Protein AF-A0A1G7ZR95-F1 (afdb_monomer_lite)

Structure (mmCIF, N/CA/C/O backbone):
data_AF-A0A1G7ZR95-F1
#
_entry.id   AF-A0A1G7ZR95-F1
#
loop_
_atom_site.group_PDB
_atom_site.id
_atom_site.type_symbol
_atom_site.label_atom_id
_atom_site.label_alt_id
_atom_site.label_comp_id
_atom_site.label_asym_id
_atom_site.label_entity_id
_atom_site.label_seq_id
_atom_site.pdbx_PDB_ins_code
_atom_site.Cartn_x
_atom_site.Cartn_y
_atom_site.Cartn_z
_atom_site.occupancy
_atom_site.B_iso_or_equiv
_atom_site.auth_seq_id
_atom_site.auth_comp_id
_atom_site.auth_asym_id
_atom_site.auth_atom_id
_atom_site.pdbx_PDB_model_num
ATOM 1 N N . MET A 1 1 ? -30.158 -0.760 18.973 1.00 38.53 1 MET A N 1
ATOM 2 C CA . MET A 1 1 ? -29.764 -0.610 20.387 1.00 38.53 1 MET A CA 1
ATOM 3 C C . MET A 1 1 ? -28.291 -0.267 20.372 1.00 38.53 1 MET A C 1
ATOM 5 O O . MET A 1 1 ? -27.538 -1.053 19.812 1.00 38.53 1 MET A O 1
ATOM 9 N N . SER A 1 2 ? -27.909 0.923 20.841 1.00 52.34 2 SER A N 1
ATOM 10 C CA . SER A 1 2 ? -26.492 1.258 21.024 1.00 52.34 2 SER A CA 1
ATOM 11 C C . SER A 1 2 ? -25.937 0.239 22.014 1.00 52.34 2 SER A C 1
ATOM 13 O O . SER A 1 2 ? -26.482 0.116 23.107 1.00 52.34 2 SER A O 1
ATOM 15 N N . GLN A 1 3 ? -24.974 -0.586 21.601 1.00 62.06 3 GLN A N 1
ATOM 16 C CA . GLN A 1 3 ? -24.187 -1.308 22.593 1.00 62.06 3 GLN A CA 1
ATOM 17 C C . GLN A 1 3 ? -23.331 -0.257 23.276 1.00 62.06 3 GLN A C 1
ATOM 19 O O . GLN A 1 3 ? -22.507 0.381 22.623 1.00 62.06 3 GLN A O 1
ATOM 24 N N . ASP A 1 4 ? -23.574 -0.052 24.562 1.00 81.56 4 ASP A N 1
ATOM 25 C CA . ASP A 1 4 ? -22.719 0.796 25.370 1.00 81.56 4 ASP A CA 1
ATOM 26 C C . ASP A 1 4 ? -21.416 0.022 25.592 1.00 81.56 4 ASP A C 1
ATOM 28 O O . ASP A 1 4 ? -21.403 -1.073 26.156 1.00 81.56 4 ASP A O 1
ATOM 32 N N . PHE A 1 5 ? -20.334 0.545 25.020 1.00 89.81 5 PHE A N 1
ATOM 33 C CA . PHE A 1 5 ? -18.985 0.038 25.240 1.00 89.81 5 PHE A CA 1
ATOM 34 C C . PHE A 1 5 ? -18.382 0.782 26.423 1.00 89.81 5 PHE A C 1
ATOM 36 O O . PHE A 1 5 ? -18.590 1.986 26.569 1.00 89.81 5 PHE A O 1
ATOM 43 N N . GLU A 1 6 ? -17.608 0.074 27.237 1.00 90.94 6 GLU A N 1
ATOM 44 C CA . GLU A 1 6 ? -16.943 0.673 28.389 1.00 90.94 6 GLU A CA 1
ATOM 45 C C . GLU A 1 6 ? -15.609 1.324 27.986 1.00 90.94 6 GLU A C 1
ATOM 47 O O . GLU A 1 6 ? -14.897 0.797 27.120 1.00 90.94 6 GLU A O 1
ATOM 52 N N . PRO A 1 7 ? -15.237 2.460 28.604 1.00 91.56 7 PRO A N 1
ATOM 53 C CA . PRO A 1 7 ? -13.895 3.012 28.484 1.00 91.56 7 PRO A CA 1
ATOM 54 C C . PRO A 1 7 ? -12.844 2.013 28.965 1.00 91.56 7 PRO A C 1
ATOM 56 O O . PRO A 1 7 ? -13.061 1.247 29.906 1.00 91.56 7 PRO A O 1
ATOM 59 N N . THR A 1 8 ? -11.663 2.058 28.358 1.00 94.19 8 THR A N 1
ATOM 60 C CA . THR A 1 8 ? -10.525 1.226 28.768 1.00 94.19 8 THR A CA 1
ATOM 61 C C . THR A 1 8 ? -9.379 2.089 29.285 1.00 94.19 8 THR A C 1
ATOM 63 O O . THR A 1 8 ? -9.299 3.273 28.954 1.00 94.19 8 THR A O 1
ATOM 66 N N . PRO A 1 9 ? -8.458 1.540 30.100 1.00 95.69 9 PRO A N 1
ATOM 67 C CA . PRO A 1 9 ? -7.268 2.275 30.503 1.00 95.69 9 PRO A CA 1
ATOM 68 C C . PRO A 1 9 ? -6.474 2.770 29.291 1.00 95.69 9 PRO A C 1
ATOM 70 O O . PRO A 1 9 ? -6.300 2.044 28.312 1.00 95.69 9 PRO A O 1
ATOM 73 N N . ARG A 1 10 ? -5.940 3.992 29.393 1.00 96.62 10 ARG A N 1
ATOM 74 C CA . ARG A 1 10 ? -5.083 4.584 28.362 1.00 96.62 10 ARG A CA 1
ATOM 75 C C . ARG A 1 10 ? -3.931 3.630 27.999 1.00 96.62 10 ARG A C 1
ATOM 77 O O . ARG A 1 10 ? -3.153 3.280 28.893 1.00 96.62 10 ARG A O 1
ATOM 84 N N . PRO A 1 11 ? -3.742 3.286 26.712 1.00 95.94 11 PRO A N 1
ATOM 85 C CA . PRO A 1 11 ? -2.605 2.488 26.281 1.00 95.94 11 PRO A CA 1
ATOM 86 C C . PRO A 1 11 ? -1.277 3.192 26.575 1.00 95.94 11 PRO A C 1
ATOM 88 O O . PRO A 1 11 ? -1.110 4.384 26.306 1.00 95.94 11 PRO A O 1
ATOM 91 N N . THR A 1 12 ? -0.320 2.441 27.119 1.00 96.12 12 THR A N 1
ATOM 92 C CA . THR A 1 12 ? 1.052 2.915 27.386 1.00 96.12 12 THR A CA 1
ATOM 93 C C . THR A 1 12 ? 2.077 2.321 26.424 1.00 96.12 12 THR A C 1
ATOM 95 O O . THR A 1 12 ? 3.151 2.889 26.234 1.00 96.12 12 THR A O 1
ATOM 98 N N . HIS A 1 13 ? 1.731 1.207 25.779 1.00 94.75 13 HIS A N 1
ATOM 99 C CA . HIS A 1 13 ? 2.547 0.503 24.798 1.00 94.75 13 HIS A CA 1
ATOM 100 C C . HIS A 1 13 ? 1.688 0.131 23.593 1.00 94.75 13 HIS A C 1
ATOM 102 O O . HIS A 1 13 ? 0.478 -0.048 23.721 1.00 94.75 13 HIS A O 1
ATOM 108 N N . SER A 1 14 ? 2.335 0.015 22.441 1.00 96.06 14 SER A N 1
ATOM 109 C CA . SER A 1 14 ? 1.752 -0.391 21.165 1.00 96.06 14 SER A CA 1
ATOM 110 C C . SER A 1 14 ? 2.745 -1.289 20.412 1.00 96.06 14 SER A C 1
ATOM 112 O O . SER A 1 14 ? 3.914 -1.357 20.812 1.00 96.06 14 SER A O 1
ATOM 114 N N . PRO A 1 15 ? 2.340 -1.937 19.307 1.00 95.62 15 PRO A N 1
ATOM 115 C CA . PRO A 1 15 ? 3.260 -2.675 18.438 1.00 95.62 15 PRO A CA 1
ATOM 116 C C . PRO A 1 15 ? 4.420 -1.822 17.902 1.00 95.62 15 PRO A 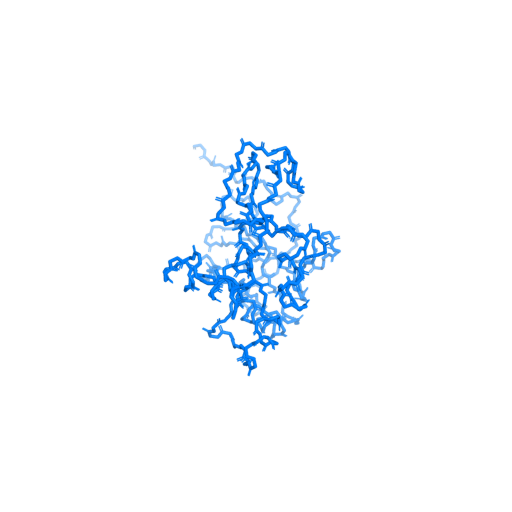C 1
ATOM 118 O O . PRO A 1 15 ? 5.493 -2.351 17.625 1.00 95.62 15 PRO A O 1
ATOM 121 N N . TRP A 1 16 ? 4.234 -0.500 17.820 1.00 95.88 16 TRP A N 1
ATOM 122 C CA . TRP A 1 16 ? 5.239 0.458 17.343 1.00 95.88 16 TRP A CA 1
ATOM 123 C C . TRP A 1 16 ? 6.079 1.077 18.473 1.00 95.88 16 TRP A C 1
ATOM 125 O O . TRP A 1 16 ? 6.834 2.024 18.256 1.00 95.88 16 TRP A O 1
ATOM 135 N N . GLY A 1 17 ? 5.967 0.543 19.693 1.00 94.94 17 GLY A N 1
ATOM 136 C CA . GLY A 1 17 ? 6.733 0.969 20.860 1.00 94.94 17 GLY A CA 1
ATOM 137 C C . GLY A 1 17 ? 5.920 1.769 21.879 1.00 94.94 17 GLY A C 1
ATOM 138 O O . GLY A 1 17 ? 4.690 1.671 21.959 1.00 94.94 17 GLY A O 1
ATOM 139 N N . GLY A 1 18 ? 6.633 2.525 22.717 1.00 96.62 18 GLY A N 1
ATOM 140 C CA . GLY A 1 18 ? 6.045 3.317 23.797 1.00 96.62 18 GLY A CA 1
ATOM 141 C C . GLY A 1 18 ? 5.146 4.436 23.271 1.00 96.62 18 GLY A C 1
ATOM 142 O O . GLY A 1 18 ? 5.541 5.210 22.397 1.00 96.62 18 GLY A O 1
ATOM 143 N N . VAL A 1 19 ? 3.941 4.536 23.828 1.00 96.94 19 VAL A N 1
ATOM 144 C CA . VAL A 1 19 ? 2.942 5.527 23.416 1.00 96.94 19 VAL A CA 1
ATOM 145 C C . VAL A 1 19 ? 3.343 6.915 23.921 1.00 96.94 19 VAL A C 1
ATOM 147 O O . VAL A 1 19 ? 3.427 7.141 25.128 1.00 96.94 19 VAL A O 1
ATOM 150 N N . GLN A 1 20 ? 3.545 7.867 23.008 1.00 96.38 20 GLN A N 1
ATOM 151 C CA . GLN A 1 20 ? 3.834 9.265 23.354 1.00 96.38 20 GLN A CA 1
ATOM 152 C C . GLN A 1 20 ? 2.551 10.040 23.645 1.00 96.38 20 GLN A C 1
ATOM 154 O O . GLN A 1 20 ? 2.456 10.774 24.632 1.00 96.38 20 GLN A O 1
ATOM 159 N N . SER A 1 21 ? 1.533 9.850 22.808 1.00 96.06 21 SER A N 1
ATOM 160 C CA . SER A 1 21 ? 0.217 10.442 23.015 1.00 96.06 21 SER A CA 1
ATOM 161 C C . SER A 1 21 ? -0.883 9.439 22.699 1.00 96.06 21 SER A C 1
ATOM 163 O O . SER A 1 21 ? -0.730 8.575 21.840 1.00 96.06 21 SER A O 1
ATOM 165 N N . ALA A 1 22 ? -1.978 9.531 23.449 1.00 96.88 22 ALA A N 1
ATOM 166 C CA . ALA A 1 22 ? -3.174 8.748 23.207 1.00 96.88 22 ALA A CA 1
ATOM 167 C C . ALA A 1 22 ? -4.403 9.592 23.529 1.00 96.88 22 ALA A C 1
ATOM 169 O O . ALA A 1 22 ? -4.445 10.262 24.567 1.00 96.88 22 ALA A O 1
ATOM 170 N N . LYS A 1 23 ? -5.389 9.542 22.640 1.00 95.81 23 LYS A N 1
ATOM 171 C CA . LYS A 1 23 ? -6.683 10.200 22.780 1.00 95.81 23 LYS A CA 1
ATOM 172 C C . LYS A 1 23 ? -7.774 9.147 22.663 1.00 95.81 23 LYS A C 1
ATOM 174 O O . LYS A 1 23 ? -7.842 8.446 21.654 1.00 95.81 23 LYS A O 1
ATOM 179 N N . GLU A 1 24 ? -8.637 9.069 23.668 1.00 94.19 24 GLU A N 1
ATOM 180 C CA . GLU A 1 24 ? -9.846 8.259 23.568 1.00 94.19 24 GLU A CA 1
ATOM 181 C C . GLU A 1 24 ? -10.801 8.954 22.592 1.00 94.19 24 GLU A C 1
ATOM 183 O O . GLU A 1 24 ? -11.201 10.102 22.797 1.00 94.19 24 GLU A O 1
ATOM 188 N N . TYR A 1 25 ? -11.078 8.291 21.472 1.00 90.00 25 TYR A N 1
ATOM 189 C CA . TYR A 1 25 ? -11.994 8.779 20.440 1.00 90.00 25 TYR A CA 1
ATOM 190 C C . TYR A 1 25 ? -13.445 8.481 20.819 1.00 90.00 25 TYR A C 1
ATOM 192 O O . TYR A 1 25 ? -14.324 9.317 20.627 1.00 90.00 25 TYR A O 1
ATOM 200 N N . ALA A 1 26 ? -13.669 7.293 21.377 1.00 94.06 26 ALA A N 1
ATOM 201 C CA . ALA A 1 26 ? -14.924 6.811 21.933 1.00 94.06 26 ALA A CA 1
ATOM 202 C C . ALA A 1 26 ? -14.600 5.735 22.985 1.00 94.06 26 ALA A C 1
ATOM 204 O O . ALA A 1 26 ? -13.496 5.190 22.940 1.00 94.06 26 ALA A O 1
ATOM 205 N N . PRO A 1 27 ? -15.533 5.373 23.885 1.00 95.94 27 PRO A N 1
ATOM 206 C CA . PRO A 1 27 ? -15.310 4.299 24.849 1.00 95.94 27 PRO A CA 1
ATOM 207 C C . PRO A 1 27 ? -14.778 3.020 24.185 1.00 95.94 27 PRO A C 1
ATOM 209 O O . PRO A 1 27 ? -15.421 2.457 23.282 1.00 95.94 27 PRO A O 1
ATOM 212 N N . GLY A 1 28 ? -13.569 2.626 24.594 1.00 96.19 28 GLY A N 1
ATOM 213 C CA . GLY A 1 28 ? -12.857 1.457 24.074 1.00 96.19 28 GLY A CA 1
ATOM 214 C C . GLY A 1 28 ? -12.181 1.650 22.709 1.00 96.19 28 GLY A C 1
ATOM 215 O O . GLY A 1 28 ? -11.775 0.659 22.107 1.00 96.19 28 GLY A O 1
ATOM 216 N N . ILE A 1 29 ? -12.059 2.884 22.206 1.00 97.44 29 ILE A N 1
ATOM 217 C CA . ILE A 1 29 ? -11.350 3.237 20.965 1.00 97.44 29 ILE A CA 1
ATOM 218 C C . ILE A 1 29 ? -10.317 4.323 21.270 1.00 97.44 29 ILE A C 1
ATOM 220 O O . ILE A 1 29 ? -10.659 5.477 21.537 1.00 97.44 29 ILE A O 1
ATOM 224 N N . TRP A 1 30 ? -9.039 3.978 21.158 1.00 98.00 30 TRP A N 1
ATOM 225 C CA . TRP A 1 30 ? -7.927 4.901 21.366 1.00 98.00 30 TRP A CA 1
ATOM 226 C C . TRP A 1 30 ? -7.216 5.188 20.057 1.00 98.00 30 TRP A C 1
ATOM 228 O O . TRP A 1 30 ? -6.800 4.257 19.385 1.00 98.00 30 TRP A O 1
ATOM 238 N N . SER A 1 31 ? -7.004 6.459 19.733 1.00 97.19 31 SER A N 1
ATOM 239 C CA . SER A 1 31 ? -5.993 6.851 18.751 1.00 97.19 31 SER A CA 1
ATOM 240 C C . SER A 1 31 ? -4.682 7.083 19.484 1.00 97.19 31 SER A C 1
ATOM 242 O O . SER A 1 31 ? -4.652 7.812 20.480 1.00 97.19 31 SER A O 1
ATOM 244 N N . VAL A 1 32 ? -3.617 6.442 19.018 1.00 97.25 32 VAL A N 1
ATOM 245 C CA . VAL A 1 32 ? -2.284 6.505 19.612 1.00 97.25 32 VAL A CA 1
ATOM 246 C C . VAL A 1 32 ? -1.274 7.039 18.610 1.00 97.25 32 VAL A C 1
ATOM 248 O O . VAL A 1 32 ? -1.410 6.848 17.405 1.00 97.25 32 VAL A O 1
ATOM 251 N N . CYS A 1 33 ? -0.221 7.654 19.130 1.00 96.19 33 CYS A N 1
ATOM 252 C CA . CYS A 1 33 ? 0.942 8.068 18.362 1.00 96.19 33 CYS A CA 1
ATOM 253 C C . CYS A 1 33 ? 2.219 7.731 19.148 1.00 96.19 33 CYS A C 1
ATOM 255 O O . CYS A 1 33 ? 2.279 7.873 20.379 1.00 96.19 33 CYS A O 1
ATOM 257 N N . THR A 1 34 ? 3.227 7.259 18.424 1.00 95.88 34 THR A N 1
ATOM 258 C CA . THR A 1 34 ? 4.573 6.892 18.885 1.00 95.88 34 THR A CA 1
ATOM 259 C C . THR A 1 34 ? 5.618 7.682 18.078 1.00 95.88 34 THR A C 1
ATOM 261 O O . THR A 1 34 ? 5.251 8.355 17.118 1.00 95.88 34 THR A O 1
ATOM 264 N N . PRO A 1 35 ? 6.926 7.597 18.397 1.00 92.62 35 PRO A N 1
ATOM 265 C CA . PRO A 1 35 ? 7.944 8.322 17.634 1.00 92.62 35 PRO A CA 1
ATOM 266 C C . PRO A 1 35 ? 8.075 7.894 16.164 1.00 92.62 35 PRO A C 1
ATOM 268 O O . PRO A 1 35 ? 8.634 8.650 15.375 1.00 92.62 35 PRO A O 1
ATOM 271 N N . SER A 1 36 ? 7.645 6.674 15.820 1.00 88.81 36 SER A N 1
ATOM 272 C CA . SER A 1 36 ? 7.816 6.106 14.476 1.00 88.81 36 SER A CA 1
ATOM 273 C C . SER A 1 36 ? 6.513 6.000 13.693 1.00 88.81 36 SER A C 1
ATOM 275 O O . SER A 1 36 ? 6.548 6.207 12.489 1.00 88.81 36 SER A O 1
ATOM 277 N N . HIS A 1 37 ? 5.423 5.618 14.361 1.00 92.88 37 HIS A N 1
ATOM 278 C CA . HIS A 1 37 ? 4.112 5.332 13.765 1.00 92.88 37 HIS A CA 1
ATOM 279 C C . HIS A 1 37 ? 2.981 5.656 14.757 1.00 92.88 37 HIS A C 1
ATOM 281 O O . HIS A 1 37 ? 3.212 6.137 15.873 1.00 92.88 37 HIS A O 1
ATOM 287 N N . GLY A 1 38 ? 1.756 5.302 14.410 1.00 95.81 38 GLY A N 1
ATOM 288 C CA . GLY A 1 38 ? 0.574 5.425 15.239 1.00 95.81 38 GLY A CA 1
ATOM 289 C C . GLY A 1 38 ? -0.531 4.500 14.762 1.00 95.81 38 GLY A C 1
ATOM 290 O O . GLY A 1 38 ? -0.317 3.590 13.964 1.00 95.81 38 GLY A O 1
ATOM 291 N N . GLY A 1 39 ? -1.730 4.735 15.279 1.00 97.19 39 GLY A N 1
ATOM 292 C CA . GLY A 1 39 ? -2.898 3.992 14.841 1.00 97.19 39 GLY A CA 1
ATOM 293 C C . GLY A 1 39 ? -4.032 4.027 15.844 1.00 97.19 39 GLY A C 1
ATOM 294 O O . GLY A 1 39 ? -4.109 4.903 16.711 1.00 97.19 39 GLY A O 1
ATOM 295 N N . PHE A 1 40 ? -4.910 3.042 15.735 1.00 98.06 40 PHE A N 1
ATOM 296 C CA . PHE A 1 40 ? -6.018 2.825 16.645 1.00 98.06 40 PHE A CA 1
ATOM 297 C C . PHE A 1 40 ? -5.825 1.547 17.464 1.00 98.06 40 PHE A C 1
ATOM 299 O O . PHE A 1 40 ? -5.330 0.536 16.971 1.00 98.06 40 PHE A O 1
ATOM 306 N N . SER A 1 41 ? -6.250 1.593 18.723 1.00 97.88 41 SER A N 1
ATOM 307 C CA . SER A 1 41 ? -6.424 0.428 19.587 1.00 97.88 41 SER A CA 1
ATOM 308 C C . SER A 1 41 ? -7.889 0.283 19.943 1.00 97.88 41 SER A C 1
ATOM 310 O O . SER A 1 41 ? -8.538 1.256 20.340 1.00 97.88 41 SER A O 1
ATOM 312 N N . LEU A 1 42 ? -8.391 -0.938 19.826 1.00 98.06 42 LEU A N 1
ATOM 313 C CA . LEU A 1 42 ? -9.743 -1.302 20.202 1.00 98.06 42 LEU A CA 1
ATOM 314 C C . LEU A 1 42 ? -9.728 -2.164 21.461 1.00 98.06 42 LEU A C 1
ATOM 316 O O . LEU A 1 42 ? -8.882 -3.046 21.613 1.00 98.06 42 LEU A O 1
ATOM 320 N N . SER A 1 43 ? -10.712 -1.963 22.338 1.00 97.06 43 SER A N 1
ATOM 321 C CA . SER A 1 43 ? -11.007 -2.943 23.383 1.00 97.06 43 SER A CA 1
ATOM 322 C C . SER A 1 43 ? -11.342 -4.304 22.749 1.00 97.06 43 SER A C 1
ATOM 324 O O . SER A 1 43 ? -11.807 -4.345 21.603 1.00 97.06 43 SER A O 1
ATOM 326 N N . PRO A 1 44 ? -11.166 -5.427 23.465 1.00 96.44 44 PRO A N 1
ATOM 327 C CA . PRO A 1 44 ? -11.549 -6.743 22.952 1.00 96.44 44 PRO A CA 1
ATOM 328 C C . PRO A 1 44 ? -13.002 -6.800 22.453 1.00 96.44 44 PRO A C 1
ATOM 330 O O . PRO A 1 44 ? -13.280 -7.384 21.406 1.00 96.44 44 PRO A O 1
ATOM 333 N N . GLU A 1 45 ? -13.924 -6.134 23.151 1.00 96.25 45 GLU A N 1
ATOM 334 C CA . GLU A 1 45 ? -15.347 -6.076 22.806 1.00 96.25 45 GLU A CA 1
ATOM 335 C C . GLU A 1 45 ? -15.592 -5.287 21.516 1.00 96.25 45 GLU A C 1
ATOM 337 O O . GLU A 1 45 ? -16.386 -5.718 20.678 1.00 96.25 45 GLU A O 1
ATOM 342 N N . ARG A 1 46 ? -14.900 -4.151 21.333 1.00 97.19 46 ARG A N 1
ATOM 343 C CA . ARG A 1 46 ? -14.927 -3.374 20.082 1.00 97.19 46 ARG A CA 1
ATOM 344 C C . ARG A 1 46 ? -14.330 -4.187 18.939 1.00 97.19 46 ARG A C 1
ATOM 346 O O . ARG A 1 46 ? -14.950 -4.314 17.888 1.00 97.19 46 ARG A O 1
ATOM 353 N N . ASN A 1 47 ? -13.162 -4.785 19.154 1.00 97.75 47 ASN A N 1
ATOM 354 C CA . ASN A 1 47 ? -12.457 -5.560 18.140 1.00 97.75 47 ASN A CA 1
ATOM 355 C C . ASN A 1 47 ? -13.291 -6.752 17.641 1.00 97.75 47 ASN A C 1
ATOM 357 O O . ASN A 1 47 ? -13.333 -7.033 16.445 1.00 97.75 47 ASN A O 1
ATOM 361 N N . ALA A 1 48 ? -14.049 -7.395 18.533 1.00 96.75 48 ALA A N 1
ATOM 362 C CA . ALA A 1 48 ? -14.974 -8.472 18.186 1.00 96.75 48 ALA A CA 1
ATOM 363 C C . ALA A 1 48 ? -16.130 -8.043 17.257 1.00 96.75 48 ALA A C 1
ATOM 365 O O . ALA A 1 48 ? -16.820 -8.902 16.711 1.00 96.75 48 ALA A O 1
ATOM 366 N N . LYS A 1 49 ? -16.373 -6.737 17.069 1.00 96.62 49 LYS A N 1
ATOM 367 C CA . LYS A 1 49 ? -17.370 -6.216 16.115 1.00 96.62 49 LYS A CA 1
ATOM 368 C C . LYS A 1 49 ? -16.809 -5.902 14.737 1.00 96.62 49 LYS A C 1
ATOM 370 O O . LYS A 1 49 ? -17.599 -5.747 13.811 1.00 96.62 49 LYS A O 1
ATOM 375 N N . VAL A 1 50 ? -15.489 -5.833 14.588 1.00 97.00 50 VAL A N 1
ATOM 376 C CA . VAL A 1 50 ? -14.861 -5.711 13.269 1.00 97.00 50 VAL A CA 1
ATOM 377 C C . VAL A 1 50 ? -15.153 -6.985 12.478 1.00 97.00 50 VAL A C 1
ATOM 379 O O . VAL A 1 50 ? -15.098 -8.081 13.045 1.00 97.00 50 VAL A O 1
ATOM 382 N N . ALA A 1 51 ? -15.496 -6.846 11.195 1.00 95.12 51 ALA A N 1
ATOM 383 C CA . ALA A 1 51 ? -15.747 -7.979 10.308 1.00 95.12 51 ALA A CA 1
ATOM 384 C C . ALA A 1 51 ? -14.542 -8.933 10.286 1.00 95.12 51 ALA A C 1
ATOM 386 O O . ALA A 1 51 ? -13.398 -8.482 10.280 1.00 95.12 51 ALA A O 1
ATOM 387 N N . ASP A 1 52 ? -14.790 -10.246 10.255 1.00 94.69 52 ASP A N 1
ATOM 388 C CA . ASP A 1 52 ? -13.731 -11.261 10.377 1.00 94.69 52 ASP A CA 1
ATOM 389 C C . ASP A 1 52 ? -12.625 -11.097 9.318 1.00 94.69 52 ASP A C 1
ATOM 391 O O . ASP A 1 52 ? -11.459 -11.325 9.613 1.00 94.69 52 ASP A O 1
ATOM 395 N N . CYS A 1 53 ? -12.963 -10.633 8.110 1.00 93.50 53 CYS A N 1
ATOM 396 C CA . CYS A 1 53 ? -11.998 -10.386 7.033 1.00 93.50 53 CYS A CA 1
ATOM 397 C C . CYS A 1 53 ? -11.044 -9.204 7.281 1.00 93.50 53 CYS A C 1
ATOM 399 O O . CYS A 1 53 ? -10.084 -9.036 6.532 1.00 93.50 53 CYS A O 1
ATOM 401 N N . TRP A 1 54 ? -11.320 -8.368 8.284 1.00 94.19 54 TRP A N 1
ATOM 402 C CA . TRP A 1 54 ? -10.530 -7.185 8.637 1.00 94.19 54 TRP A CA 1
ATOM 403 C C . TRP A 1 54 ? -10.022 -7.199 10.079 1.00 94.19 54 TRP A C 1
ATOM 405 O O . TRP A 1 54 ? -9.253 -6.322 10.468 1.00 94.19 54 TRP A O 1
ATOM 415 N N . ARG A 1 55 ? -10.497 -8.134 10.906 1.00 96.94 55 ARG A N 1
ATOM 416 C CA . ARG A 1 55 ? -10.246 -8.102 12.343 1.00 96.94 55 ARG A CA 1
ATOM 417 C C . ARG A 1 55 ? -8.771 -8.377 12.633 1.00 96.94 55 ARG A C 1
ATOM 419 O O . ARG A 1 55 ? -8.257 -9.438 12.305 1.00 96.94 55 ARG A O 1
ATOM 426 N N . SER A 1 56 ? -8.130 -7.441 13.326 1.00 96.56 56 SER A N 1
ATOM 427 C CA . SER A 1 56 ? -6.781 -7.612 13.870 1.00 96.56 56 SER A CA 1
ATOM 428 C C . SER A 1 56 ? -6.790 -8.590 15.045 1.00 96.56 56 SER A C 1
ATOM 430 O O . SER A 1 56 ? -7.582 -8.433 15.978 1.00 96.56 56 SER A O 1
ATOM 432 N N . ASP A 1 57 ? -5.858 -9.545 15.066 1.00 96.06 57 ASP A N 1
ATOM 433 C CA . ASP A 1 57 ? -5.684 -10.484 16.188 1.00 96.06 57 ASP A CA 1
ATOM 434 C C . ASP A 1 57 ? -5.272 -9.781 17.490 1.00 96.06 57 ASP A C 1
ATOM 436 O O . ASP A 1 57 ? -5.509 -10.281 18.589 1.00 96.06 57 ASP A O 1
ATOM 440 N N . THR A 1 58 ? -4.654 -8.603 17.376 1.00 95.31 58 THR A N 1
ATOM 441 C CA . THR A 1 58 ? -4.108 -7.854 18.518 1.00 95.31 58 THR A CA 1
ATOM 442 C C . THR A 1 58 ? -4.978 -6.671 18.940 1.00 95.31 58 THR A C 1
ATOM 444 O O . THR A 1 58 ? -4.707 -6.053 19.969 1.00 95.31 58 THR A O 1
ATOM 447 N N . GLY A 1 59 ? -6.009 -6.338 18.155 1.00 97.31 59 GLY A N 1
ATOM 448 C CA . GLY A 1 59 ? -6.843 -5.149 18.357 1.00 97.31 59 GLY A CA 1
ATOM 449 C C . GLY A 1 59 ? -6.157 -3.824 18.008 1.00 97.31 59 GLY A C 1
ATOM 450 O O . GLY A 1 59 ? -6.714 -2.765 18.297 1.00 97.31 59 GLY A O 1
ATOM 451 N N . TRP A 1 60 ? -4.970 -3.873 17.397 1.00 97.94 60 TRP A N 1
ATOM 452 C CA . TRP A 1 60 ? -4.252 -2.714 16.871 1.00 97.94 60 TRP A CA 1
ATOM 453 C C . TRP A 1 60 ? -4.451 -2.586 15.365 1.00 97.94 60 TRP A C 1
ATOM 455 O O . TRP A 1 60 ? -4.443 -3.596 14.663 1.00 97.94 60 TRP A O 1
ATOM 465 N N . TYR A 1 61 ? -4.616 -1.344 14.918 1.00 98.19 61 TYR A N 1
ATOM 466 C CA . TYR A 1 61 ? -4.857 -0.954 13.533 1.00 98.19 61 TYR A CA 1
ATOM 467 C C . TYR A 1 61 ? -3.918 0.204 13.185 1.00 98.19 61 TYR A C 1
ATOM 469 O O . TYR A 1 61 ? -4.044 1.283 13.761 1.00 98.19 61 TYR A O 1
ATOM 477 N N . GLU A 1 62 ? -2.959 -0.034 12.299 1.00 97.69 62 GLU A N 1
ATOM 478 C CA . GLU A 1 62 ? -1.939 0.906 11.812 1.00 97.69 62 GLU A CA 1
ATOM 479 C C . GLU A 1 62 ? -2.512 2.174 11.126 1.00 97.69 62 GLU A C 1
ATOM 481 O O . GLU A 1 62 ? -3.614 2.167 10.572 1.00 97.69 62 GLU A O 1
ATOM 486 N N . GLU A 1 63 ? -1.800 3.303 11.229 1.00 95.75 63 GLU A N 1
ATOM 487 C CA . GLU A 1 63 ? -2.278 4.637 10.827 1.00 95.75 63 GLU A CA 1
ATOM 488 C C . GLU A 1 63 ? -2.267 4.956 9.327 1.00 95.75 63 GLU A C 1
ATOM 490 O O . GLU A 1 63 ? -3.007 5.849 8.915 1.00 95.75 63 GLU A O 1
ATOM 495 N N . ASP A 1 64 ? -1.480 4.266 8.508 1.00 95.38 64 ASP A N 1
ATOM 496 C CA . ASP A 1 64 ? -1.409 4.499 7.066 1.00 95.38 64 ASP A CA 1
ATOM 497 C C . ASP A 1 64 ? -2.528 3.753 6.321 1.00 95.38 64 ASP A C 1
ATOM 499 O O . ASP A 1 64 ? -3.093 4.280 5.352 1.00 95.38 64 ASP A O 1
ATOM 503 N N . CYS A 1 65 ? -2.899 2.549 6.775 1.00 96.31 65 CYS A N 1
ATOM 504 C CA . CYS A 1 65 ? -3.879 1.707 6.075 1.00 96.31 65 CYS A CA 1
ATOM 505 C C . CYS A 1 65 ? -5.044 1.194 6.937 1.00 96.31 65 CYS A C 1
ATOM 507 O O . CYS A 1 65 ? -6.209 1.334 6.553 1.00 96.31 65 CYS A O 1
ATOM 509 N N . GLU A 1 66 ? -4.765 0.625 8.104 1.00 97.62 66 GLU A N 1
ATOM 510 C CA . GLU A 1 66 ? -5.748 -0.139 8.880 1.00 97.62 66 GLU A CA 1
ATOM 511 C C . GLU A 1 66 ? -6.706 0.747 9.693 1.00 97.62 66 GLU A C 1
ATOM 513 O O . GLU A 1 66 ? -7.808 0.314 10.032 1.00 97.62 66 GLU A O 1
ATOM 518 N N . TRP A 1 67 ? -6.367 2.014 9.953 1.00 97.56 67 TRP A N 1
ATOM 519 C CA . TRP A 1 67 ? -7.283 2.994 10.557 1.00 97.56 67 TRP A CA 1
ATOM 520 C C . TRP A 1 67 ? -8.619 3.086 9.807 1.00 97.56 67 TRP A C 1
ATOM 522 O O . TRP A 1 67 ? -9.671 3.347 10.401 1.00 97.56 67 TRP A O 1
ATOM 532 N N . ALA A 1 68 ? -8.585 2.848 8.494 1.00 98.00 68 ALA A N 1
ATOM 533 C CA . ALA A 1 68 ? -9.751 2.879 7.635 1.00 98.00 68 ALA A CA 1
ATOM 534 C C . ALA A 1 68 ? -10.754 1.768 7.989 1.00 98.00 68 ALA A C 1
ATOM 536 O O . ALA A 1 68 ? -11.958 1.969 7.836 1.00 98.00 68 ALA A O 1
ATOM 537 N N . ILE A 1 69 ? -10.289 0.641 8.542 1.00 98.19 69 ILE A N 1
ATOM 538 C CA . ILE A 1 69 ? -11.140 -0.443 9.058 1.00 98.19 69 ILE A CA 1
ATOM 539 C C . ILE A 1 69 ? -11.931 0.048 10.274 1.00 98.19 69 ILE A C 1
ATOM 541 O O . ILE A 1 69 ? -13.139 -0.185 10.368 1.00 98.19 69 ILE A O 1
ATOM 545 N N . VAL A 1 70 ? -11.278 0.773 11.188 1.00 97.88 70 VAL A N 1
ATOM 546 C CA . VAL A 1 70 ? -11.943 1.377 12.355 1.00 97.88 70 VAL A CA 1
ATOM 547 C C . VAL A 1 70 ? -12.979 2.403 11.896 1.00 97.88 70 VAL A C 1
ATOM 549 O O . VAL A 1 70 ? -14.112 2.391 12.376 1.00 97.88 70 VAL A O 1
ATOM 552 N N . CYS A 1 71 ? -12.633 3.236 10.911 1.00 97.44 71 CYS A N 1
ATOM 553 C CA . CYS A 1 71 ? -13.562 4.202 10.328 1.00 97.44 71 CYS A CA 1
ATOM 554 C C . CYS A 1 71 ? -14.772 3.537 9.652 1.00 97.44 71 CYS A C 1
ATOM 556 O O . CYS A 1 71 ? -15.901 3.979 9.856 1.00 97.44 71 CYS A O 1
ATOM 558 N N . ALA A 1 72 ? -14.567 2.455 8.898 1.00 96.62 72 ALA A N 1
ATOM 559 C CA . ALA A 1 72 ? -15.649 1.713 8.254 1.00 96.62 72 ALA A CA 1
ATOM 560 C C . ALA A 1 72 ? -16.538 0.957 9.253 1.00 96.62 72 ALA A C 1
ATOM 562 O O . ALA A 1 72 ? -17.733 0.801 9.008 1.00 96.62 72 ALA A O 1
ATOM 563 N N . THR A 1 73 ? -15.976 0.511 10.380 1.00 96.56 73 THR A N 1
ATOM 564 C CA . THR A 1 73 ? -16.726 -0.221 11.412 1.00 96.56 73 THR A CA 1
ATOM 565 C C . THR A 1 73 ? -17.569 0.716 12.285 1.00 96.56 73 THR A C 1
ATOM 567 O O . THR A 1 73 ? -18.684 0.355 12.657 1.00 96.56 73 THR A O 1
ATOM 570 N N . TRP A 1 74 ? -17.070 1.921 12.587 1.00 96.06 74 TRP A N 1
ATOM 571 C CA . TRP A 1 74 ? -17.778 2.934 13.387 1.00 96.06 74 TRP A CA 1
ATOM 572 C C . TRP A 1 74 ? -17.823 4.299 12.689 1.00 96.06 74 TRP A C 1
ATOM 574 O O . TRP A 1 74 ? -17.223 5.267 13.173 1.00 96.06 74 TRP A O 1
ATOM 584 N N . PRO A 1 75 ? -18.518 4.409 11.544 1.00 95.56 75 PRO A N 1
ATOM 585 C CA . PRO A 1 75 ? -18.540 5.626 10.737 1.00 95.56 75 PRO A CA 1
ATOM 586 C C . PRO A 1 75 ? -19.105 6.843 11.479 1.00 95.56 75 PRO A C 1
ATOM 588 O O . PRO A 1 75 ? -18.784 7.976 11.127 1.00 95.56 75 PRO A O 1
ATOM 591 N N . GLU A 1 76 ? -19.921 6.640 12.513 1.00 94.88 76 GLU A N 1
ATOM 592 C CA . GLU A 1 76 ? -20.536 7.694 13.320 1.00 94.88 76 GLU A CA 1
ATOM 593 C C . GLU A 1 76 ? -19.528 8.575 14.076 1.00 94.88 76 GLU A C 1
ATOM 595 O O . GLU A 1 76 ? -19.852 9.713 14.415 1.00 94.88 76 GLU A O 1
ATOM 600 N N . PHE A 1 77 ? -18.305 8.087 14.314 1.00 94.00 77 PHE A N 1
ATOM 601 C CA . PHE A 1 77 ? -17.255 8.857 14.992 1.00 94.00 77 PHE A CA 1
ATOM 602 C C . PHE A 1 77 ? -16.378 9.670 14.037 1.00 94.00 77 PHE A C 1
ATOM 604 O O . PHE A 1 77 ? -15.502 10.411 14.488 1.00 94.00 77 PHE A O 1
ATOM 611 N N . PHE A 1 78 ? -16.604 9.556 12.727 1.00 94.25 78 PHE A N 1
ATOM 612 C CA . PHE A 1 78 ? -15.755 10.159 11.708 1.00 94.25 78 PHE A CA 1
ATOM 613 C C . PHE A 1 78 ? -16.539 11.112 10.812 1.00 94.25 78 PHE A C 1
ATOM 615 O O . PHE A 1 78 ? -17.714 10.917 10.490 1.00 94.25 78 PHE A O 1
ATOM 622 N N . THR A 1 79 ? -15.865 12.172 10.371 1.00 95.75 79 THR A N 1
ATOM 623 C CA . THR A 1 79 ? -16.468 13.110 9.424 1.00 95.75 79 THR A CA 1
ATOM 624 C C . THR A 1 79 ? -16.628 12.455 8.053 1.00 95.75 79 THR A C 1
ATOM 626 O O . THR A 1 79 ? -16.008 11.440 7.741 1.00 95.75 79 THR A O 1
ATOM 629 N N . GLU A 1 80 ? -17.454 13.049 7.197 1.00 96.81 80 GLU A N 1
ATOM 630 C CA . GLU A 1 80 ? -17.642 12.563 5.827 1.00 96.81 80 GLU A CA 1
ATOM 631 C C . GLU A 1 80 ? -16.336 12.473 5.033 1.00 96.81 80 GLU A C 1
ATOM 633 O O . GLU A 1 80 ? -16.107 11.481 4.349 1.00 96.81 80 GLU A O 1
ATOM 638 N N . VAL A 1 81 ? -15.449 13.458 5.190 1.00 97.56 81 VAL A N 1
ATOM 639 C CA . VAL A 1 81 ? -14.137 13.462 4.530 1.00 97.56 81 VAL A CA 1
ATOM 640 C C . VAL A 1 81 ? -13.317 12.238 4.937 1.00 97.56 81 VAL A C 1
ATOM 642 O O . VAL A 1 81 ? -12.770 11.558 4.073 1.00 97.56 81 VAL A O 1
ATOM 645 N N . TRP A 1 82 ? -13.289 11.917 6.232 1.00 96.19 82 TRP A N 1
ATOM 646 C CA . TRP A 1 82 ? -12.571 10.747 6.740 1.00 96.19 82 TRP A CA 1
ATOM 647 C C . TRP 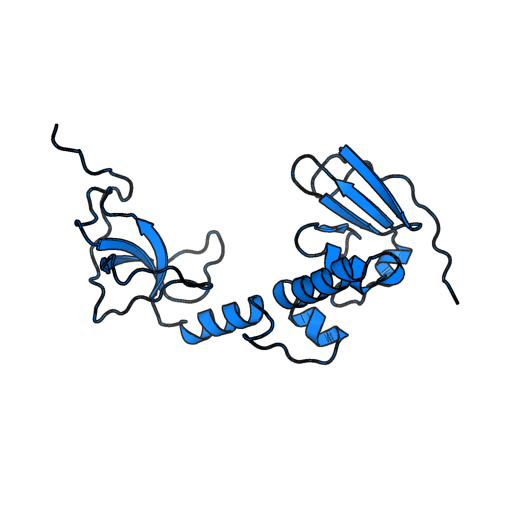A 1 82 ? -13.180 9.443 6.231 1.00 96.19 82 TRP A C 1
ATOM 649 O O . TRP A 1 82 ? -12.445 8.542 5.847 1.00 96.19 82 TRP A O 1
ATOM 659 N N . ARG A 1 83 ? -14.512 9.354 6.149 1.00 97.62 83 ARG A N 1
ATOM 660 C CA . ARG A 1 83 ? -15.197 8.171 5.607 1.00 97.62 83 ARG A CA 1
ATOM 661 C C . ARG A 1 83 ? -14.893 7.950 4.125 1.00 97.62 83 ARG A C 1
ATOM 663 O O . ARG A 1 83 ? -14.644 6.820 3.720 1.00 97.62 83 ARG A O 1
ATOM 670 N N . LEU A 1 84 ? -14.866 9.016 3.323 1.00 97.25 84 LEU A N 1
ATOM 671 C CA . LEU A 1 84 ? -14.486 8.934 1.907 1.00 97.25 84 LEU A CA 1
ATOM 672 C C . LEU A 1 84 ? -13.020 8.516 1.737 1.00 97.25 84 LEU A C 1
ATOM 674 O O . LEU A 1 84 ? -12.705 7.715 0.862 1.00 97.25 84 LEU A O 1
ATOM 678 N N . GLN A 1 85 ? -12.127 9.031 2.583 1.00 97.62 85 GLN A N 1
ATOM 679 C CA . GLN A 1 85 ? -10.724 8.616 2.588 1.00 97.62 85 GLN A CA 1
ATOM 680 C C . GLN A 1 85 ? -10.570 7.155 3.013 1.00 97.62 85 GLN A C 1
ATOM 682 O O . GLN A 1 85 ? -9.848 6.420 2.350 1.00 97.62 85 GLN A O 1
ATOM 687 N N . ALA A 1 86 ? -11.288 6.717 4.048 1.00 97.50 86 ALA A N 1
ATOM 688 C CA . ALA A 1 86 ? -11.269 5.336 4.508 1.00 97.50 86 ALA A CA 1
ATOM 689 C C . ALA A 1 86 ? -11.722 4.366 3.409 1.00 97.50 86 ALA A C 1
ATOM 691 O O . ALA A 1 86 ? -11.064 3.358 3.178 1.00 97.50 86 ALA A O 1
ATOM 692 N N . ASP A 1 87 ? -12.787 4.695 2.673 1.00 97.38 87 ASP A N 1
ATOM 693 C CA . ASP A 1 87 ? -13.240 3.896 1.531 1.00 97.38 87 ASP A CA 1
ATOM 694 C C . ASP A 1 87 ? -12.141 3.732 0.462 1.00 97.38 87 ASP A C 1
ATOM 696 O O . ASP A 1 87 ? -11.847 2.618 0.027 1.00 97.38 87 ASP A O 1
ATOM 700 N N . VAL A 1 88 ? -11.483 4.833 0.078 1.00 97.06 88 VAL A N 1
ATOM 701 C CA . VAL A 1 88 ? -10.363 4.809 -0.878 1.00 97.06 88 VAL A CA 1
ATOM 702 C C . VAL A 1 88 ? -9.191 3.987 -0.332 1.00 97.06 88 VAL A C 1
ATOM 704 O O . VAL A 1 88 ? -8.617 3.177 -1.061 1.00 97.06 88 VAL A O 1
ATOM 707 N N . THR A 1 89 ? -8.840 4.166 0.941 1.00 97.81 89 THR A N 1
ATOM 708 C CA . THR A 1 89 ? -7.765 3.423 1.606 1.00 97.81 89 THR A CA 1
ATOM 709 C C . THR A 1 89 ? -8.063 1.925 1.619 1.00 97.81 89 THR A C 1
ATOM 711 O O . THR A 1 89 ? -7.220 1.146 1.181 1.00 97.81 89 THR A O 1
ATOM 714 N N . LEU A 1 90 ? -9.267 1.503 2.015 1.00 97.69 90 LEU A N 1
ATOM 715 C CA . LEU A 1 90 ? -9.641 0.087 2.051 1.00 97.69 90 LEU A CA 1
ATOM 716 C C . LEU A 1 90 ? -9.589 -0.558 0.666 1.00 97.69 90 LEU A C 1
ATOM 718 O O . LEU A 1 90 ? -9.036 -1.646 0.531 1.00 97.69 90 LEU A O 1
ATOM 722 N N . ARG A 1 91 ? -10.082 0.121 -0.379 1.00 96.88 91 ARG A N 1
ATOM 723 C CA . ARG A 1 91 ? -9.982 -0.384 -1.760 1.00 96.88 91 ARG A CA 1
ATOM 724 C C . ARG A 1 91 ? -8.538 -0.585 -2.207 1.00 96.88 91 ARG A C 1
ATOM 726 O O . ARG A 1 91 ? -8.260 -1.512 -2.965 1.00 96.88 91 ARG A O 1
ATOM 733 N N . ASN A 1 92 ? -7.624 0.274 -1.765 1.00 96.50 92 ASN A N 1
ATOM 734 C CA . ASN A 1 92 ? -6.224 0.253 -2.187 1.00 96.50 92 ASN A CA 1
ATOM 735 C C . ASN A 1 92 ? -5.325 -0.652 -1.335 1.00 96.50 92 ASN A C 1
ATOM 737 O O . ASN A 1 92 ? -4.339 -1.148 -1.866 1.00 96.50 92 ASN A O 1
ATOM 741 N N . TRP A 1 93 ? -5.638 -0.870 -0.057 1.00 95.75 93 TRP A N 1
ATOM 742 C CA . TRP A 1 93 ? -4.784 -1.622 0.875 1.00 95.75 93 TRP A CA 1
ATOM 743 C C . TRP A 1 93 ? -5.370 -2.969 1.302 1.00 95.75 93 TRP A C 1
ATOM 745 O O . TRP A 1 93 ? -4.620 -3.911 1.544 1.00 95.75 93 TRP A O 1
ATOM 755 N N . HIS A 1 94 ? -6.698 -3.090 1.335 1.00 95.06 94 HIS A N 1
ATOM 756 C CA . HIS A 1 94 ? -7.409 -4.304 1.744 1.00 95.06 94 HIS A CA 1
ATOM 757 C C . HIS A 1 94 ? -8.481 -4.708 0.711 1.00 95.06 94 HIS A C 1
ATOM 759 O O . HIS A 1 94 ? -9.641 -4.900 1.089 1.00 95.06 94 HIS A O 1
ATOM 765 N N . PRO A 1 95 ? -8.133 -4.841 -0.589 1.00 95.19 95 PRO A N 1
ATOM 766 C CA . PRO A 1 95 ? -9.108 -5.056 -1.659 1.00 95.19 95 PRO A CA 1
ATOM 767 C C . PRO A 1 95 ? -9.961 -6.308 -1.429 1.00 95.19 95 PRO A C 1
ATOM 769 O O . PRO A 1 95 ? -11.182 -6.216 -1.462 1.00 95.19 95 PRO A O 1
ATOM 772 N N . ASP A 1 96 ? -9.343 -7.442 -1.095 1.00 93.31 96 ASP A N 1
ATOM 773 C CA . ASP A 1 96 ? -10.054 -8.711 -0.906 1.00 93.31 96 ASP A CA 1
ATOM 774 C C . ASP A 1 96 ? -11.079 -8.620 0.251 1.00 93.31 96 ASP A C 1
ATOM 776 O O . ASP A 1 96 ? -12.220 -9.069 0.137 1.00 93.31 96 ASP A O 1
ATOM 780 N N . GLY A 1 97 ? -10.712 -7.971 1.364 1.00 94.44 97 GLY A N 1
ATOM 781 C CA . GLY A 1 97 ? -11.633 -7.732 2.480 1.00 94.44 97 GLY A CA 1
ATOM 782 C C . GLY A 1 97 ? -12.718 -6.698 2.152 1.00 94.44 97 GLY A C 1
ATOM 783 O O . GLY A 1 97 ? -13.844 -6.794 2.645 1.00 94.44 97 GLY A O 1
ATOM 784 N N . TYR A 1 98 ? -12.397 -5.706 1.316 1.00 96.44 98 TYR A N 1
ATOM 785 C CA . TYR A 1 98 ? -13.363 -4.728 0.821 1.00 96.44 98 TYR A CA 1
ATOM 786 C C . TYR A 1 98 ? -14.437 -5.393 -0.040 1.00 96.44 98 TYR A C 1
ATOM 788 O O . TYR A 1 98 ? -15.625 -5.183 0.210 1.00 96.44 98 TYR A O 1
ATOM 796 N N . GLU A 1 99 ? -14.031 -6.228 -0.996 1.00 95.62 99 GLU A N 1
ATOM 797 C CA . GLU A 1 99 ? -14.927 -7.022 -1.838 1.00 95.62 99 GLU A CA 1
ATOM 798 C C . GLU A 1 99 ? -15.813 -7.950 -1.001 1.00 95.62 99 GLU A C 1
ATOM 800 O O . GLU A 1 99 ? -17.028 -7.974 -1.196 1.00 95.62 99 GLU A O 1
ATOM 805 N N . ALA A 1 100 ? -15.233 -8.648 -0.018 1.00 93.69 100 ALA A N 1
ATOM 806 C CA . ALA A 1 100 ? -15.967 -9.552 0.865 1.00 93.69 100 ALA A CA 1
ATOM 807 C C . ALA A 1 100 ? -17.051 -8.837 1.691 1.00 93.69 100 ALA A C 1
ATOM 809 O O . ALA A 1 100 ? -18.166 -9.342 1.810 1.00 93.69 100 ALA A O 1
ATOM 810 N N . THR A 1 101 ? -16.747 -7.655 2.237 1.00 92.88 101 THR A N 1
ATOM 811 C CA . THR A 1 101 ? -17.700 -6.900 3.068 1.00 92.88 101 THR A CA 1
ATOM 812 C C . THR A 1 101 ? -18.778 -6.194 2.240 1.00 92.88 101 THR A C 1
ATOM 814 O O . THR A 1 101 ? -19.924 -6.108 2.678 1.00 92.88 101 THR A O 1
ATOM 817 N N . HIS A 1 102 ? -18.441 -5.690 1.048 1.00 92.69 102 HIS A N 1
ATOM 818 C CA . HIS A 1 102 ? -19.363 -4.895 0.224 1.00 92.69 102 HIS A CA 1
ATOM 819 C C . HIS A 1 102 ? -20.061 -5.698 -0.882 1.00 92.69 102 HIS A C 1
ATOM 821 O O . HIS A 1 102 ? -20.993 -5.189 -1.502 1.00 92.69 102 HIS A O 1
ATOM 827 N N . GLY A 1 103 ? -19.632 -6.935 -1.148 1.00 93.75 103 GLY A N 1
ATOM 828 C CA . GLY A 1 103 ? -20.185 -7.772 -2.215 1.00 93.75 103 GLY A CA 1
ATOM 829 C C . GLY A 1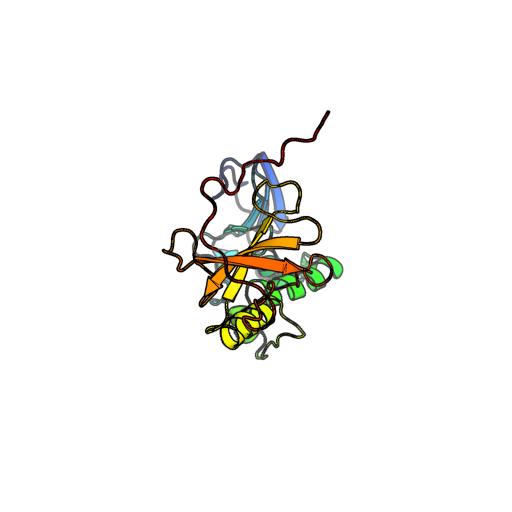 103 ? -19.932 -7.209 -3.616 1.00 93.75 103 GLY A C 1
ATOM 830 O O . GLY A 1 103 ? -20.771 -7.363 -4.502 1.00 93.75 103 GLY A O 1
ATOM 831 N N . VAL A 1 104 ? -18.805 -6.520 -3.808 1.00 94.56 104 VAL A N 1
ATOM 832 C CA . VAL A 1 104 ? -18.407 -5.911 -5.087 1.00 94.56 104 VAL A CA 1
ATOM 833 C C . VAL A 1 104 ? -17.125 -6.545 -5.610 1.00 94.56 104 VAL A C 1
ATOM 835 O O . VAL A 1 104 ? -16.404 -7.183 -4.855 1.00 94.56 104 VAL A O 1
ATOM 838 N N . THR A 1 105 ? -16.825 -6.327 -6.888 1.00 95.69 105 THR A N 1
ATOM 839 C CA . THR A 1 105 ? -15.526 -6.659 -7.482 1.00 95.69 105 THR A CA 1
ATOM 840 C C . THR A 1 105 ? -14.821 -5.370 -7.883 1.00 95.69 105 THR A C 1
ATOM 842 O O . THR A 1 105 ? -15.370 -4.545 -8.620 1.00 95.69 105 THR A O 1
ATOM 845 N N . LEU A 1 106 ? -13.619 -5.172 -7.359 1.00 95.81 106 LEU A N 1
ATOM 846 C CA . LEU A 1 106 ? -12.749 -4.055 -7.671 1.00 95.81 106 LEU A CA 1
ATOM 847 C C . LEU A 1 106 ? -12.062 -4.279 -9.020 1.00 95.81 106 LEU A C 1
ATOM 849 O O . LEU A 1 106 ? -11.911 -5.391 -9.516 1.00 95.81 106 LEU A O 1
ATOM 853 N N . THR A 1 107 ? -11.658 -3.178 -9.638 1.00 95.44 107 THR A N 1
ATOM 854 C CA . THR A 1 107 ? -10.972 -3.157 -10.932 1.00 95.44 107 THR A CA 1
ATOM 855 C C . THR A 1 107 ? -9.765 -2.236 -10.838 1.00 95.44 107 THR A C 1
ATOM 857 O O . THR A 1 107 ? -9.702 -1.375 -9.953 1.00 95.44 107 THR A O 1
ATOM 860 N N . ALA A 1 108 ? -8.843 -2.320 -11.797 1.00 93.12 108 ALA A N 1
ATOM 861 C CA . ALA A 1 108 ? -7.731 -1.375 -11.891 1.00 93.12 108 ALA A CA 1
ATOM 862 C C . ALA A 1 108 ? -8.156 0.112 -11.909 1.00 93.12 108 ALA A C 1
ATOM 864 O O . ALA A 1 108 ? -7.364 0.986 -11.565 1.00 93.12 108 ALA A O 1
ATOM 865 N N . ALA A 1 109 ? -9.404 0.424 -12.281 1.00 92.44 109 ALA A N 1
ATOM 866 C CA . ALA A 1 109 ? -9.918 1.793 -12.290 1.00 92.44 109 ALA A CA 1
ATOM 867 C C . ALA A 1 109 ? -10.240 2.346 -10.889 1.00 92.44 109 ALA A C 1
ATOM 869 O O . ALA A 1 109 ? -10.301 3.563 -10.718 1.00 92.44 109 ALA A O 1
ATOM 870 N N . ASN A 1 110 ? -10.484 1.485 -9.896 1.00 93.25 110 ASN A N 1
ATOM 871 C CA . ASN A 1 110 ? -10.950 1.897 -8.567 1.00 93.25 110 ASN A CA 1
ATOM 872 C C . ASN A 1 110 ? -10.125 1.332 -7.397 1.00 93.25 110 ASN A C 1
ATOM 874 O O . ASN A 1 110 ? -10.446 1.648 -6.248 1.00 93.25 110 ASN A O 1
ATOM 878 N N . SER A 1 111 ? -9.072 0.561 -7.687 1.00 95.56 111 SER A N 1
ATOM 879 C CA . SER A 1 111 ? -8.089 0.069 -6.723 1.00 95.56 111 SER A CA 1
ATOM 880 C C . SER A 1 111 ? -6.690 0.018 -7.339 1.00 95.56 111 SER A C 1
ATOM 882 O O . SER A 1 111 ? -6.450 -0.679 -8.327 1.00 95.56 111 SER A O 1
ATOM 884 N N . HIS A 1 112 ? -5.742 0.716 -6.716 1.00 91.81 112 HIS A N 1
ATOM 885 C CA . HIS A 1 112 ? -4.330 0.672 -7.088 1.00 91.81 112 HIS A CA 1
ATOM 886 C C . HIS A 1 112 ? -3.717 -0.712 -6.841 1.00 91.81 112 HIS A C 1
ATOM 888 O O . HIS A 1 112 ? -2.907 -1.162 -7.641 1.00 91.81 112 HIS A O 1
ATOM 894 N N . ALA A 1 113 ? -4.115 -1.424 -5.780 1.00 92.12 113 ALA A N 1
ATOM 895 C CA . ALA A 1 113 ? -3.631 -2.786 -5.545 1.00 92.12 113 ALA A CA 1
ATOM 896 C C . ALA A 1 113 ? -4.082 -3.758 -6.643 1.00 92.12 113 ALA A C 1
ATOM 898 O O . ALA A 1 113 ? -3.297 -4.606 -7.068 1.00 92.12 113 ALA A O 1
ATOM 899 N N . VAL A 1 114 ? -5.319 -3.622 -7.134 1.00 93.38 114 VAL A N 1
ATOM 900 C CA . VAL A 1 114 ? -5.797 -4.416 -8.278 1.00 93.38 114 VAL A CA 1
ATOM 901 C C . VAL A 1 114 ? -5.049 -4.021 -9.551 1.00 93.38 114 VAL A C 1
ATOM 903 O O . VAL A 1 114 ? -4.551 -4.896 -10.254 1.00 93.38 114 VAL A O 1
ATOM 906 N N . ALA A 1 115 ? -4.881 -2.721 -9.809 1.00 93.81 115 ALA A N 1
ATOM 907 C CA . ALA A 1 115 ? -4.119 -2.234 -10.960 1.00 93.81 115 ALA A CA 1
ATOM 908 C C . ALA A 1 115 ? -2.663 -2.730 -10.958 1.00 93.81 115 ALA A C 1
ATOM 910 O O . ALA A 1 115 ? -2.137 -3.141 -11.994 1.00 93.81 115 ALA A O 1
ATOM 911 N N . GLU A 1 116 ? -2.024 -2.738 -9.789 1.00 91.44 116 GLU A N 1
ATOM 912 C CA . GLU A 1 116 ? -0.676 -3.261 -9.602 1.00 91.44 116 GLU A CA 1
ATOM 913 C C . GLU A 1 116 ? -0.629 -4.774 -9.853 1.00 91.44 116 GLU A C 1
ATOM 915 O O . GLU A 1 116 ? 0.263 -5.249 -10.559 1.00 91.44 116 GLU A O 1
ATOM 920 N N . ARG A 1 117 ? -1.591 -5.538 -9.319 1.00 90.44 117 ARG A N 1
ATOM 921 C CA . ARG A 1 117 ? -1.689 -6.990 -9.535 1.00 90.44 117 ARG A CA 1
ATOM 922 C C . ARG A 1 117 ? -1.811 -7.319 -11.023 1.00 90.44 117 ARG A C 1
ATOM 924 O O . ARG A 1 117 ? -1.005 -8.091 -11.536 1.00 90.44 117 ARG A O 1
ATOM 931 N N . GLU A 1 118 ? -2.745 -6.669 -11.718 1.00 92.19 118 GLU A N 1
ATOM 932 C CA . GLU A 1 118 ? -2.941 -6.830 -13.162 1.00 92.19 118 GLU A CA 1
ATOM 933 C C . GLU A 1 118 ? -1.685 -6.461 -13.964 1.00 92.19 118 GLU A C 1
ATOM 935 O O . GLU A 1 118 ? -1.351 -7.131 -14.943 1.00 92.19 118 GLU A O 1
ATOM 940 N N . PHE A 1 119 ? -0.971 -5.403 -13.562 1.00 92.44 119 PHE A N 1
ATOM 941 C CA . PHE A 1 119 ? 0.283 -5.004 -14.199 1.00 92.44 119 PHE A CA 1
ATOM 942 C C . PHE A 1 119 ? 1.339 -6.112 -14.094 1.00 92.44 119 PHE A C 1
ATOM 944 O O . PHE A 1 119 ? 1.897 -6.523 -15.110 1.00 92.44 119 PHE A O 1
ATOM 951 N N . TRP A 1 120 ? 1.589 -6.639 -12.893 1.00 90.38 120 TRP A N 1
ATOM 952 C CA . TRP A 1 120 ? 2.594 -7.692 -12.700 1.00 90.38 120 TRP A CA 1
ATOM 953 C C . TRP A 1 120 ? 2.210 -9.026 -13.338 1.00 90.38 120 TRP A C 1
ATOM 955 O O . TRP A 1 120 ? 3.093 -9.778 -13.739 1.00 90.38 120 TRP A O 1
ATOM 965 N N . GLU A 1 121 ? 0.919 -9.336 -13.434 1.00 90.56 121 GLU A N 1
ATOM 966 C CA . GLU A 1 121 ? 0.443 -10.523 -14.149 1.00 90.56 121 GLU A CA 1
ATOM 967 C C . GLU A 1 121 ? 0.643 -10.393 -15.657 1.00 90.56 121 GLU A C 1
ATOM 969 O O . GLU A 1 121 ? 1.139 -11.324 -16.290 1.00 90.56 121 GLU A O 1
ATOM 974 N N . ARG A 1 122 ? 0.324 -9.225 -16.225 1.00 91.69 122 ARG A N 1
ATOM 975 C CA . ARG A 1 122 ? 0.534 -8.943 -17.650 1.00 91.69 122 ARG A CA 1
ATOM 976 C C . ARG A 1 122 ? 2.012 -8.978 -18.039 1.00 91.69 122 ARG A C 1
ATOM 978 O O . ARG A 1 122 ? 2.325 -9.409 -19.140 1.00 91.69 122 ARG A O 1
ATOM 985 N N . HIS A 1 123 ? 2.888 -8.538 -17.139 1.00 90.56 123 HIS A N 1
ATOM 986 C CA . HIS A 1 123 ? 4.327 -8.392 -17.372 1.00 90.56 123 HIS A CA 1
ATOM 987 C C . HIS A 1 123 ? 5.164 -9.480 -16.691 1.00 90.56 123 HIS A C 1
ATOM 989 O O . HIS A 1 123 ? 6.341 -9.276 -16.403 1.00 90.56 123 HIS A O 1
ATOM 995 N N . ILE A 1 124 ? 4.575 -10.649 -16.423 1.00 89.44 124 ILE A N 1
ATOM 996 C CA . ILE A 1 124 ? 5.263 -11.737 -15.717 1.00 89.44 124 ILE A CA 1
ATOM 997 C C . ILE A 1 124 ? 6.477 -12.280 -16.489 1.00 89.44 124 ILE A C 1
ATOM 999 O O . ILE A 1 124 ? 7.427 -12.757 -15.875 1.00 89.44 124 ILE A O 1
ATOM 1003 N N . GLU A 1 125 ? 6.468 -12.185 -17.817 1.00 88.69 125 GLU A N 1
ATOM 1004 C CA . GLU A 1 125 ? 7.576 -12.607 -18.687 1.00 88.69 125 GLU A CA 1
ATOM 1005 C C . GLU A 1 125 ? 8.446 -11.430 -19.156 1.00 88.69 125 GLU A C 1
ATOM 1007 O O . GLU A 1 125 ? 9.457 -11.632 -19.830 1.00 88.69 125 GLU A O 1
ATOM 1012 N N . ASP A 1 126 ? 8.083 -10.202 -18.781 1.00 90.31 126 ASP A N 1
ATOM 1013 C CA . ASP A 1 126 ? 8.789 -8.996 -19.189 1.00 90.31 126 ASP A CA 1
ATOM 1014 C C . ASP A 1 126 ? 9.798 -8.549 -18.125 1.00 90.31 126 ASP A C 1
ATOM 1016 O O . ASP A 1 126 ? 9.669 -8.816 -16.928 1.00 90.31 126 ASP A O 1
ATOM 1020 N N . PHE A 1 127 ? 10.813 -7.804 -18.560 1.00 91.56 127 PHE A N 1
ATOM 1021 C CA . PHE A 1 127 ? 11.741 -7.142 -17.650 1.00 91.56 127 PHE A CA 1
ATOM 1022 C C . PHE A 1 127 ? 11.139 -5.821 -17.177 1.00 91.56 127 PHE A C 1
ATOM 1024 O O . PHE A 1 127 ? 10.908 -4.917 -17.978 1.00 91.56 127 PHE A O 1
ATOM 1031 N N . VAL A 1 128 ? 10.941 -5.675 -15.867 1.00 92.50 128 VAL A N 1
ATOM 1032 C CA . VAL A 1 128 ? 10.461 -4.421 -15.272 1.00 92.50 128 VAL A CA 1
ATOM 1033 C C . VAL A 1 128 ? 11.575 -3.768 -14.464 1.00 92.50 128 VAL A C 1
ATOM 1035 O O . VAL A 1 128 ? 12.243 -4.417 -13.650 1.00 92.50 128 VAL A O 1
ATOM 1038 N N . VAL A 1 129 ? 11.781 -2.470 -14.694 1.00 92.25 129 VAL A N 1
ATOM 1039 C CA . VAL 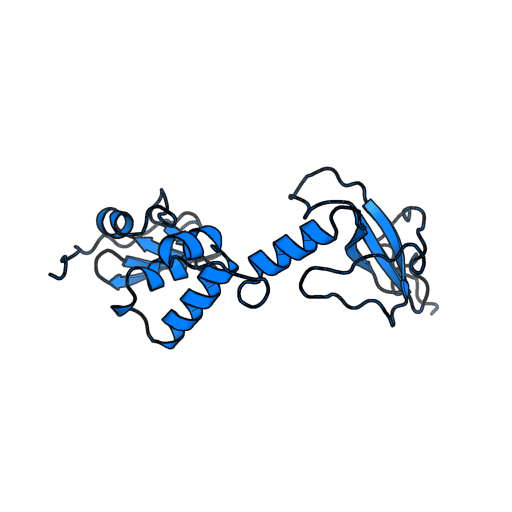A 1 129 ? 12.811 -1.660 -14.035 1.00 92.25 129 VAL A CA 1
ATOM 1040 C C . VAL A 1 129 ? 12.624 -1.661 -12.519 1.00 92.25 129 VAL A C 1
ATOM 1042 O O . VAL A 1 129 ? 11.519 -1.494 -12.005 1.00 92.25 129 VAL A O 1
ATOM 1045 N N . ARG A 1 130 ? 13.738 -1.838 -11.804 1.00 88.56 130 ARG A N 1
ATOM 1046 C CA . ARG A 1 130 ? 13.835 -1.852 -10.337 1.00 88.56 130 ARG A CA 1
ATOM 1047 C C . ARG A 1 130 ? 14.554 -0.622 -9.807 1.00 88.56 130 ARG A C 1
ATOM 1049 O O . ARG A 1 130 ? 14.077 -0.001 -8.864 1.00 88.56 130 ARG A O 1
ATOM 1056 N N . SER A 1 131 ? 15.664 -0.266 -10.446 1.00 90.31 131 SER A N 1
ATOM 1057 C CA . SER A 1 131 ? 16.445 0.926 -10.123 1.00 90.31 131 SER A CA 1
ATOM 1058 C C . SER A 1 131 ? 16.938 1.583 -11.401 1.00 90.31 131 SER A C 1
ATOM 1060 O O . SER A 1 131 ? 17.128 0.923 -12.426 1.00 90.31 131 SER A O 1
ATOM 1062 N N . ALA A 1 132 ? 17.159 2.888 -11.325 1.00 93.69 132 ALA A N 1
ATOM 1063 C CA . ALA A 1 132 ? 17.610 3.693 -12.443 1.00 93.69 132 ALA A CA 1
ATOM 1064 C C . ALA A 1 132 ? 18.681 4.688 -11.997 1.00 93.69 132 ALA A C 1
ATOM 1066 O O . ALA A 1 132 ? 18.665 5.189 -10.872 1.00 93.69 132 ALA A O 1
ATOM 1067 N N . TRP A 1 133 ? 19.584 4.992 -12.916 1.00 94.38 133 TRP A N 1
ATOM 1068 C CA . TRP A 1 133 ? 20.688 5.921 -12.762 1.00 94.38 133 TRP A CA 1
ATOM 1069 C C . TRP A 1 133 ? 20.713 6.872 -13.955 1.00 94.38 133 TRP A C 1
ATOM 1071 O O . TRP A 1 133 ? 20.513 6.466 -15.099 1.00 94.38 133 TRP A O 1
ATOM 1081 N N . GLY A 1 134 ? 20.970 8.149 -13.684 1.00 92.88 134 GLY A N 1
ATOM 1082 C CA . GLY A 1 134 ? 21.163 9.143 -14.737 1.00 92.88 134 GLY A CA 1
ATOM 1083 C C . GLY A 1 134 ? 22.571 9.103 -15.335 1.00 92.88 134 GLY A C 1
ATOM 1084 O O . GLY A 1 134 ? 23.474 8.451 -14.809 1.00 92.88 134 GLY A O 1
ATOM 1085 N N . ASP A 1 135 ? 22.766 9.896 -16.382 1.00 89.19 135 ASP A N 1
ATOM 1086 C CA . ASP A 1 135 ? 24.034 10.098 -17.105 1.00 89.19 135 ASP A CA 1
ATOM 1087 C C . ASP A 1 135 ? 25.200 10.662 -16.267 1.00 89.19 135 ASP A C 1
ATOM 1089 O O . ASP A 1 135 ? 26.349 10.688 -16.710 1.00 89.19 135 ASP A O 1
ATOM 1093 N N . HIS A 1 136 ? 24.935 11.081 -15.029 1.00 89.19 136 HIS A N 1
ATOM 1094 C CA . HIS A 1 136 ? 25.958 11.459 -14.059 1.00 89.19 136 HIS A CA 1
ATOM 1095 C C . HIS A 1 136 ? 26.764 10.261 -13.525 1.00 89.19 136 HIS A C 1
ATOM 1097 O O . HIS A 1 136 ? 27.766 10.465 -12.832 1.00 89.19 136 HIS A O 1
ATOM 1103 N N . MET A 1 137 ? 26.344 9.026 -13.812 1.00 91.88 137 MET A N 1
ATOM 1104 C CA . MET A 1 137 ? 27.110 7.814 -13.521 1.00 91.88 137 MET A CA 1
ATOM 1105 C C . MET A 1 137 ? 28.065 7.480 -14.670 1.00 91.88 137 MET A C 1
ATOM 1107 O O . MET A 1 137 ? 27.751 7.673 -15.842 1.00 91.88 137 MET A O 1
ATOM 1111 N N . ALA A 1 138 ? 29.251 6.970 -14.338 1.00 90.56 138 ALA A N 1
ATOM 1112 C CA . ALA A 1 138 ? 30.332 6.731 -15.293 1.00 90.56 138 ALA A CA 1
ATOM 1113 C C . ALA A 1 138 ? 29.920 5.775 -16.425 1.00 90.56 138 ALA A C 1
ATOM 1115 O O . ALA A 1 138 ? 30.285 5.994 -17.578 1.00 90.56 138 ALA A O 1
ATOM 1116 N N . TRP A 1 139 ? 29.111 4.764 -16.103 1.00 92.31 139 TRP A N 1
ATOM 1117 C CA . TRP A 1 139 ? 28.668 3.728 -17.034 1.00 92.31 139 TRP A CA 1
ATOM 1118 C C . TRP A 1 139 ? 27.443 4.109 -17.883 1.00 92.31 139 TRP A C 1
ATOM 1120 O O . TRP A 1 139 ? 27.114 3.374 -18.810 1.00 92.31 139 TRP A O 1
ATOM 1130 N N . VAL A 1 140 ? 26.762 5.226 -17.592 1.00 92.88 140 VAL A N 1
ATOM 1131 C CA . VAL A 1 140 ? 25.524 5.633 -18.282 1.00 92.88 140 VAL A CA 1
ATOM 1132 C C . VAL A 1 140 ? 25.835 6.710 -19.317 1.00 92.88 140 VAL A C 1
ATOM 1134 O O . VAL A 1 140 ? 26.133 7.830 -18.912 1.00 92.88 140 VAL A O 1
ATOM 1137 N N . PRO A 1 141 ? 25.766 6.447 -20.634 1.00 92.19 141 PRO A N 1
ATOM 1138 C CA . PRO A 1 141 ? 26.046 7.458 -21.655 1.00 92.19 141 PRO A CA 1
ATOM 1139 C C . PRO A 1 141 ? 25.137 8.694 -21.547 1.00 92.19 141 PRO A C 1
ATOM 1141 O O . PRO A 1 141 ? 24.017 8.617 -21.047 1.00 92.19 141 PRO A O 1
ATOM 1144 N N . GLU A 1 142 ? 25.616 9.845 -22.026 1.00 92.25 142 GLU A N 1
ATOM 1145 C CA . GLU A 1 142 ? 24.799 11.067 -22.089 1.00 92.25 142 GLU A CA 1
ATOM 1146 C C . GLU A 1 142 ? 23.550 10.851 -22.957 1.00 92.25 142 GLU A C 1
ATOM 1148 O O . GLU A 1 142 ? 23.616 10.216 -24.011 1.00 92.25 142 GLU A O 1
ATOM 1153 N N . GLY A 1 143 ? 22.397 11.342 -22.492 1.00 92.44 143 GLY A N 1
ATOM 1154 C CA . GLY A 1 143 ? 21.106 11.125 -23.154 1.00 92.44 143 GLY A CA 1
ATOM 1155 C C . GLY A 1 143 ? 20.446 9.770 -22.863 1.00 92.44 143 GLY A C 1
ATOM 1156 O O . GLY A 1 143 ? 19.387 9.483 -23.427 1.00 92.44 143 GLY A O 1
ATOM 1157 N N . PHE A 1 144 ? 21.017 8.959 -21.966 1.00 94.94 144 P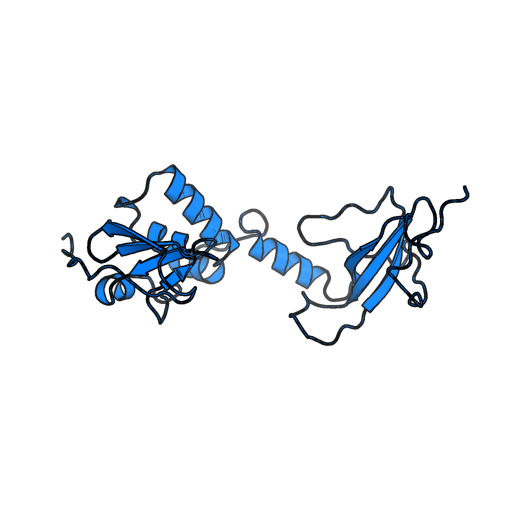HE A N 1
ATOM 1158 C CA . PHE A 1 144 ? 20.449 7.685 -21.521 1.00 94.94 144 PHE A CA 1
ATOM 1159 C C . PHE A 1 144 ? 20.194 7.656 -20.012 1.00 94.94 144 PHE A C 1
ATOM 1161 O O . PHE A 1 144 ? 20.757 8.419 -19.228 1.00 94.94 144 PHE A O 1
ATOM 1168 N N . VAL A 1 145 ? 19.334 6.725 -19.619 1.00 95.62 145 VAL A N 1
ATOM 1169 C CA . VAL A 1 145 ? 19.124 6.278 -18.249 1.00 95.62 145 VAL A CA 1
ATOM 1170 C C . VAL A 1 145 ? 19.588 4.833 -18.188 1.00 95.62 145 VAL A C 1
ATOM 1172 O O . VAL A 1 145 ? 19.103 3.970 -18.924 1.00 95.62 145 VAL A O 1
ATOM 1175 N N . GLY A 1 146 ? 20.553 4.574 -17.318 1.00 94.75 146 GLY A N 1
ATOM 1176 C CA . GLY A 1 146 ? 20.969 3.222 -17.007 1.00 94.75 146 GLY A CA 1
ATOM 1177 C C . GLY A 1 146 ? 19.974 2.610 -16.043 1.00 94.75 146 GLY A C 1
ATOM 1178 O O . GLY A 1 146 ? 19.652 3.222 -15.029 1.00 94.75 146 GLY A O 1
ATOM 1179 N N . VAL A 1 147 ? 19.479 1.416 -16.332 1.00 94.94 147 VAL A N 1
ATOM 1180 C CA . VAL A 1 147 ? 18.483 0.755 -15.488 1.00 94.94 147 VAL A CA 1
ATOM 1181 C C . VAL A 1 147 ? 18.894 -0.670 -15.182 1.00 94.94 147 VAL A C 1
ATOM 1183 O O . VAL A 1 147 ? 19.538 -1.333 -15.991 1.00 94.94 147 VAL A O 1
ATOM 1186 N N . ILE A 1 148 ? 18.493 -1.141 -14.008 1.00 92.88 148 ILE A N 1
ATOM 1187 C CA . ILE A 1 148 ? 18.489 -2.561 -13.676 1.00 92.88 148 ILE A CA 1
ATOM 1188 C C . ILE A 1 148 ? 17.037 -3.020 -13.669 1.00 92.88 148 ILE A C 1
ATOM 1190 O O . ILE A 1 148 ? 16.184 -2.401 -13.027 1.00 92.88 148 ILE A O 1
ATOM 1194 N N . ALA A 1 149 ? 16.743 -4.071 -14.423 1.00 92.75 149 ALA A N 1
ATOM 1195 C CA . ALA A 1 149 ? 15.406 -4.627 -14.544 1.00 92.75 149 ALA A CA 1
ATOM 1196 C C . ALA A 1 149 ? 15.422 -6.109 -14.183 1.00 92.75 149 ALA A C 1
ATOM 1198 O O . ALA A 1 149 ? 16.383 -6.817 -14.478 1.00 92.75 149 ALA A O 1
ATOM 1199 N N . GLY A 1 150 ? 14.353 -6.565 -13.536 1.00 90.12 150 GLY A N 1
ATOM 1200 C CA . GLY A 1 150 ? 14.172 -7.967 -13.170 1.00 90.12 150 GLY A CA 1
ATOM 1201 C C . GLY A 1 150 ? 12.960 -8.548 -13.880 1.00 90.12 150 GLY A C 1
ATOM 1202 O O . GLY A 1 150 ? 11.943 -7.862 -13.994 1.00 90.12 150 GLY A O 1
ATOM 1203 N N . ILE A 1 151 ? 13.077 -9.796 -14.325 1.00 87.38 151 ILE A N 1
ATOM 1204 C CA . ILE A 1 151 ? 11.964 -10.565 -14.893 1.00 87.38 151 ILE A CA 1
ATOM 1205 C C . ILE A 1 151 ? 11.081 -11.146 -13.781 1.00 87.38 151 ILE A C 1
ATOM 1207 O O . ILE A 1 151 ? 11.563 -11.426 -12.678 1.00 87.38 151 ILE A O 1
ATOM 1211 N N . GLY A 1 152 ? 9.793 -11.339 -14.061 1.00 79.75 152 GLY A N 1
ATOM 1212 C CA . GLY A 1 152 ? 8.876 -12.016 -13.149 1.00 79.75 152 GLY A CA 1
ATOM 1213 C C . GLY A 1 152 ? 7.974 -11.086 -12.344 1.00 79.75 152 GLY A C 1
ATOM 1214 O O . GLY A 1 152 ? 7.741 -9.923 -12.669 1.00 79.75 152 GLY A O 1
ATOM 1215 N N . ARG A 1 153 ? 7.438 -11.639 -11.252 1.00 79.38 153 ARG A N 1
ATOM 1216 C CA . ARG A 1 153 ? 6.493 -10.954 -10.359 1.00 79.38 153 ARG A CA 1
ATOM 1217 C C . ARG A 1 153 ? 7.153 -9.807 -9.587 1.00 79.38 153 ARG A C 1
ATOM 1219 O O . ARG A 1 153 ? 8.374 -9.618 -9.598 1.00 79.38 153 ARG A O 1
ATOM 1226 N N . ARG A 1 154 ? 6.329 -9.047 -8.859 1.00 77.00 154 ARG A N 1
ATOM 1227 C CA . ARG A 1 154 ? 6.817 -8.082 -7.870 1.00 77.00 154 ARG A CA 1
ATOM 1228 C C . ARG A 1 154 ? 7.786 -8.794 -6.903 1.00 77.00 154 ARG A C 1
ATOM 1230 O O . ARG A 1 154 ? 7.419 -9.824 -6.338 1.00 77.00 154 ARG A O 1
ATOM 1237 N N . PRO A 1 155 ? 9.019 -8.294 -6.733 1.00 71.56 155 PRO A N 1
ATOM 1238 C CA . PRO A 1 155 ? 10.049 -8.958 -5.968 1.00 71.56 155 PRO A CA 1
ATOM 1239 C C . PRO A 1 155 ? 9.707 -8.808 -4.499 1.00 71.56 155 PRO A C 1
ATOM 1241 O O . PRO A 1 155 ? 9.412 -7.711 -4.020 1.00 71.56 155 PRO A O 1
ATOM 1244 N N . VAL A 1 156 ? 9.777 -9.920 -3.783 1.00 75.12 156 VAL A N 1
ATOM 1245 C CA . VAL A 1 156 ? 9.699 -9.912 -2.328 1.00 75.12 156 VAL A CA 1
ATOM 1246 C C . VAL A 1 156 ? 11.067 -9.481 -1.799 1.00 75.12 156 VAL A C 1
ATOM 1248 O O . VAL A 1 156 ? 12.106 -9.803 -2.382 1.00 75.12 156 VAL A O 1
ATOM 1251 N N . CYS A 1 157 ? 11.093 -8.701 -0.718 1.00 71.50 157 CYS A N 1
ATOM 1252 C CA . CYS A 1 157 ? 12.355 -8.297 -0.104 1.00 71.50 157 CYS A CA 1
ATOM 1253 C C . CYS A 1 157 ? 13.217 -9.539 0.196 1.00 71.50 157 CYS A C 1
ATOM 1255 O O . CYS A 1 157 ? 12.730 -10.511 0.768 1.00 71.50 157 CYS A O 1
ATOM 1257 N N . GLY A 1 158 ? 14.484 -9.518 -0.228 1.00 66.00 158 GLY A N 1
ATOM 1258 C CA . GLY A 1 158 ? 15.426 -10.619 -0.010 1.00 66.00 158 GLY A CA 1
ATOM 1259 C C . GLY A 1 158 ? 15.313 -11.818 -0.962 1.00 66.00 158 GLY A C 1
ATOM 1260 O O . GLY A 1 158 ? 16.122 -12.734 -0.839 1.00 66.00 158 GLY A O 1
ATOM 1261 N N . SER A 1 159 ? 14.380 -11.842 -1.925 1.00 68.56 159 SER A N 1
ATOM 1262 C CA . SER A 1 159 ? 14.351 -12.923 -2.921 1.00 68.56 159 SER A CA 1
ATOM 1263 C C . SER A 1 159 ? 15.520 -12.796 -3.914 1.00 68.56 159 SER A C 1
ATOM 1265 O O . SER A 1 159 ? 15.802 -11.673 -4.346 1.00 68.56 159 SER A O 1
ATOM 1267 N N . PRO A 1 160 ? 16.166 -13.906 -4.335 1.00 65.44 160 PRO A N 1
ATOM 1268 C CA . PRO A 1 160 ? 17.128 -13.894 -5.436 1.00 65.44 160 PRO A CA 1
ATOM 1269 C C . PRO A 1 160 ? 16.497 -13.283 -6.686 1.00 65.44 160 PRO A C 1
ATOM 1271 O O . PRO A 1 160 ? 15.315 -13.507 -6.954 1.00 65.44 160 PRO A O 1
ATOM 1274 N N . ARG A 1 161 ? 17.271 -12.502 -7.439 1.00 71.62 161 ARG A N 1
ATOM 1275 C CA . ARG A 1 161 ? 16.757 -11.770 -8.596 1.00 71.62 161 ARG A CA 1
ATOM 1276 C C . ARG A 1 161 ? 17.584 -12.097 -9.825 1.00 71.62 161 ARG A C 1
ATOM 1278 O O . ARG A 1 161 ? 18.802 -11.939 -9.806 1.00 71.62 161 ARG A O 1
ATOM 1285 N N . GLU A 1 162 ? 16.920 -12.527 -10.892 1.00 83.00 162 GLU A N 1
ATOM 1286 C CA . GLU A 1 162 ? 17.520 -12.485 -12.222 1.00 83.00 162 GLU A CA 1
ATOM 1287 C C . GLU A 1 162 ? 17.382 -11.049 -12.740 1.00 83.00 162 GLU A C 1
ATOM 1289 O O . GLU A 1 162 ? 16.374 -10.665 -13.334 1.00 83.00 162 GLU A O 1
ATOM 1294 N N . GLU A 1 163 ? 18.377 -10.231 -12.410 1.00 88.38 163 GLU A N 1
ATOM 1295 C CA . GLU A 1 163 ? 18.455 -8.827 -12.799 1.00 88.38 163 GLU A CA 1
ATOM 1296 C C . GLU A 1 163 ? 19.450 -8.637 -13.948 1.00 88.38 163 GLU A C 1
ATOM 1298 O O . GLU A 1 163 ? 20.522 -9.243 -13.981 1.00 88.38 163 GLU A O 1
ATOM 1303 N N . ARG A 1 164 ? 19.089 -7.770 -14.895 1.00 92.38 164 ARG A N 1
ATOM 1304 C CA . ARG A 1 164 ? 19.915 -7.405 -16.049 1.00 92.38 164 ARG A CA 1
ATOM 1305 C C . ARG A 1 164 ? 19.991 -5.893 -16.184 1.00 92.38 164 ARG A C 1
ATOM 1307 O O . ARG A 1 164 ? 19.071 -5.179 -15.777 1.00 92.38 164 ARG A O 1
ATOM 1314 N N . TYR A 1 165 ? 21.093 -5.418 -16.751 1.00 94.00 165 TYR A N 1
ATOM 1315 C CA . TYR A 1 165 ? 21.326 -3.997 -16.974 1.00 94.00 165 TYR A CA 1
ATOM 1316 C C . TYR A 1 165 ? 20.924 -3.614 -18.391 1.00 94.00 165 TYR A C 1
ATOM 1318 O O . TYR A 1 165 ? 21.264 -4.306 -19.350 1.00 94.00 165 TYR A O 1
ATOM 1326 N N . PHE A 1 166 ? 20.232 -2.487 -18.516 1.00 95.31 166 PHE A N 1
ATOM 1327 C CA . PHE A 1 166 ? 19.806 -1.938 -19.796 1.00 95.31 166 PHE A CA 1
ATOM 1328 C C . PHE A 1 166 ? 20.112 -0.444 -19.888 1.00 95.31 166 PHE A C 1
ATOM 1330 O O . PHE A 1 166 ? 20.215 0.257 -18.877 1.00 95.31 166 PHE A O 1
ATOM 1337 N N . LEU A 1 167 ? 20.219 0.049 -21.118 1.00 95.00 167 LEU A N 1
ATOM 1338 C CA . LEU A 1 167 ? 20.248 1.472 -21.437 1.00 95.00 167 LEU A CA 1
ATOM 1339 C C . LEU A 1 167 ? 18.929 1.872 -22.097 1.00 95.00 167 LEU A C 1
ATOM 1341 O O . LEU A 1 167 ? 18.576 1.368 -23.166 1.00 95.00 167 LEU A O 1
ATOM 1345 N N . VAL A 1 168 ? 18.221 2.803 -21.463 1.00 95.75 168 VAL A N 1
ATOM 1346 C CA . VAL A 1 168 ? 16.957 3.363 -21.954 1.00 95.75 168 VAL A CA 1
ATOM 1347 C C . VAL A 1 168 ? 17.200 4.811 -22.385 1.00 95.75 168 VAL A C 1
ATOM 1349 O O . VAL A 1 168 ? 17.813 5.561 -21.624 1.00 95.75 168 VAL A O 1
ATOM 1352 N N . PRO A 1 169 ? 16.743 5.254 -23.569 1.00 95.31 169 PRO A N 1
ATOM 1353 C CA . PRO A 1 169 ? 16.828 6.662 -23.947 1.00 95.31 169 PRO A CA 1
ATOM 1354 C C . PRO A 1 169 ? 16.148 7.560 -22.903 1.00 95.31 169 PRO A C 1
ATOM 1356 O O . PRO A 1 169 ? 15.012 7.307 -22.497 1.00 95.31 169 PRO A O 1
ATOM 1359 N N . ALA A 1 170 ? 16.807 8.640 -22.479 1.00 92.69 170 ALA A N 1
ATOM 1360 C CA . ALA A 1 170 ? 16.288 9.510 -21.420 1.00 92.69 170 ALA A CA 1
ATOM 1361 C C . ALA A 1 170 ? 14.962 10.197 -21.795 1.00 92.69 170 ALA A C 1
ATOM 1363 O O . ALA A 1 170 ? 14.154 10.506 -20.925 1.00 92.69 170 ALA A O 1
ATOM 1364 N N . SER A 1 171 ? 14.706 10.400 -23.091 1.00 92.75 171 SER A N 1
ATOM 1365 C CA . SER A 1 171 ? 13.436 10.933 -23.603 1.00 92.75 171 SER A CA 1
ATOM 1366 C C . SER A 1 171 ? 12.253 9.968 -23.442 1.00 92.75 171 SER A C 1
ATOM 1368 O O . SER A 1 171 ? 11.098 10.405 -23.413 1.00 92.75 171 SER A O 1
ATOM 1370 N N . GLU A 1 172 ? 12.540 8.669 -23.339 1.00 92.31 172 GLU A N 1
ATOM 1371 C CA . GLU A 1 172 ? 11.565 7.584 -23.244 1.00 92.31 172 GLU A CA 1
ATOM 1372 C C . GLU A 1 172 ? 11.323 7.148 -21.798 1.00 92.31 172 GLU A C 1
ATOM 1374 O O . GLU A 1 172 ? 10.193 6.816 -21.439 1.00 92.31 172 GLU A O 1
ATOM 1379 N N . TYR A 1 173 ? 12.360 7.180 -20.958 1.00 91.69 173 TYR A N 1
ATOM 1380 C CA . TYR A 1 173 ? 12.255 6.733 -19.576 1.00 91.69 173 TYR A CA 1
ATOM 1381 C C . TYR A 1 173 ? 11.339 7.646 -18.750 1.00 91.69 173 TYR A C 1
ATOM 1383 O O . TYR A 1 173 ? 11.697 8.765 -18.377 1.00 91.69 173 TYR A O 1
ATOM 1391 N N . ARG A 1 174 ? 10.143 7.146 -18.430 1.00 89.19 174 ARG A N 1
ATOM 1392 C CA . ARG A 1 174 ? 9.186 7.785 -17.520 1.00 89.19 174 ARG A CA 1
ATOM 1393 C C . ARG A 1 174 ? 8.638 6.729 -16.583 1.00 89.19 174 ARG A C 1
ATOM 1395 O O . ARG A 1 174 ? 7.998 5.782 -17.032 1.00 89.19 174 ARG A O 1
ATOM 1402 N N . LEU A 1 175 ? 8.892 6.887 -15.289 1.00 82.56 175 LEU A N 1
ATOM 1403 C CA . LEU A 1 175 ? 8.381 5.953 -14.296 1.00 82.56 175 LEU A CA 1
ATOM 1404 C C . LEU A 1 175 ? 6.853 6.092 -14.216 1.00 82.56 175 LEU A C 1
ATOM 1406 O O . LEU A 1 175 ? 6.345 7.143 -13.827 1.00 82.56 175 LEU A O 1
ATOM 1410 N N . GLY A 1 176 ? 6.135 5.047 -14.635 1.00 81.88 176 GLY A N 1
ATOM 1411 C CA . GLY A 1 176 ? 4.689 4.947 -14.458 1.00 81.88 176 GLY A CA 1
ATOM 1412 C C . GLY A 1 176 ? 4.318 4.570 -13.023 1.00 81.88 176 GLY A C 1
ATOM 1413 O O . GLY A 1 176 ? 5.187 4.278 -12.204 1.00 81.88 176 GLY A O 1
ATOM 1414 N N . SER A 1 177 ? 3.018 4.516 -12.728 1.00 80.31 177 SER A N 1
ATOM 1415 C CA . SER A 1 177 ? 2.504 4.194 -11.386 1.00 80.31 177 SER A CA 1
ATOM 1416 C C . SER A 1 177 ? 2.924 2.811 -10.871 1.00 80.31 177 SER A C 1
ATOM 1418 O O . SER A 1 177 ? 3.076 2.635 -9.669 1.00 80.31 177 SER A O 1
ATOM 1420 N N . HIS A 1 178 ? 3.151 1.844 -11.767 1.00 84.25 178 HIS A N 1
ATOM 1421 C CA . HIS A 1 178 ? 3.488 0.457 -11.406 1.00 84.25 178 HIS A CA 1
ATOM 1422 C C . HIS A 1 178 ? 4.896 0.019 -11.850 1.00 84.25 178 HIS A C 1
ATOM 1424 O O . HIS A 1 178 ? 5.330 -1.086 -11.528 1.00 84.25 178 HIS A O 1
ATOM 1430 N N . GLY A 1 179 ? 5.625 0.875 -12.577 1.00 87.56 179 GLY A N 1
ATOM 1431 C CA . GLY A 1 179 ? 6.970 0.589 -13.083 1.00 87.56 179 GLY A CA 1
ATOM 1432 C C . GLY A 1 179 ? 7.191 1.024 -14.532 1.00 87.56 179 GLY A C 1
ATOM 1433 O O . GLY A 1 179 ? 6.356 1.696 -15.140 1.00 87.56 179 GLY A O 1
ATOM 1434 N N . PHE A 1 180 ? 8.345 0.639 -15.078 1.00 91.50 180 PHE A N 1
ATOM 1435 C CA . PHE A 1 180 ? 8.711 0.824 -16.484 1.00 91.50 180 PHE A CA 1
ATOM 1436 C C . PHE A 1 180 ? 9.124 -0.528 -17.069 1.00 91.50 180 PHE A C 1
ATOM 1438 O O . PHE A 1 180 ? 9.983 -1.203 -16.500 1.00 91.50 180 PHE A O 1
ATOM 1445 N N . VAL A 1 181 ? 8.500 -0.926 -18.176 1.00 92.94 181 VAL A N 1
ATOM 1446 C CA . VAL A 1 181 ? 8.756 -2.207 -18.847 1.00 92.94 181 VAL A CA 1
ATOM 1447 C C . VAL A 1 181 ? 9.826 -2.012 -19.917 1.00 92.94 181 VAL A C 1
ATOM 1449 O O . VAL A 1 181 ? 9.776 -1.049 -20.681 1.00 92.94 181 VAL A O 1
ATOM 1452 N N . ILE A 1 182 ? 10.796 -2.919 -19.960 1.00 93.44 182 ILE A N 1
ATOM 1453 C CA . ILE A 1 182 ? 11.879 -2.912 -20.939 1.00 93.44 182 ILE A CA 1
ATOM 1454 C C . ILE A 1 182 ? 11.397 -3.509 -22.259 1.00 93.44 182 ILE A C 1
ATOM 1456 O O . ILE A 1 182 ? 10.935 -4.648 -22.311 1.00 93.44 182 ILE A O 1
ATOM 1460 N N . ASP A 1 183 ? 11.595 -2.766 -23.341 1.00 92.50 183 ASP A N 1
ATOM 1461 C CA . ASP A 1 183 ? 11.432 -3.249 -24.705 1.00 92.50 183 ASP A CA 1
ATOM 1462 C C . ASP A 1 183 ? 12.790 -3.733 -25.223 1.00 92.50 183 ASP A C 1
ATOM 1464 O O . ASP A 1 183 ? 13.671 -2.939 -25.554 1.00 92.50 183 ASP A O 1
ATOM 1468 N N . ARG A 1 184 ? 12.964 -5.053 -25.328 1.00 89.75 184 ARG A N 1
ATOM 1469 C CA . ARG A 1 184 ? 14.228 -5.676 -25.762 1.00 89.75 184 ARG A CA 1
ATOM 1470 C C . ARG A 1 184 ? 14.620 -5.349 -27.207 1.00 89.75 184 ARG A C 1
ATOM 1472 O O . ARG A 1 184 ? 15.769 -5.574 -27.574 1.00 89.75 184 ARG A O 1
ATOM 1479 N N . ALA A 1 185 ? 13.701 -4.843 -28.032 1.00 90.06 185 ALA A N 1
ATOM 1480 C CA . ALA A 1 185 ? 14.014 -4.393 -29.386 1.00 90.06 185 ALA A CA 1
ATOM 1481 C C . ALA A 1 185 ? 14.579 -2.963 -29.415 1.00 90.06 185 ALA A C 1
ATOM 1483 O O . ALA A 1 185 ? 15.206 -2.572 -30.400 1.00 90.06 185 ALA A O 1
ATOM 1484 N N . ARG A 1 186 ? 14.359 -2.178 -28.352 1.00 90.94 186 ARG A N 1
ATOM 1485 C CA . ARG A 1 186 ? 14.703 -0.747 -28.290 1.00 90.94 186 ARG A CA 1
ATOM 1486 C C . ARG A 1 186 ? 15.709 -0.401 -27.198 1.00 90.94 186 ARG A C 1
ATOM 1488 O O . ARG A 1 186 ? 16.440 0.576 -27.339 1.00 90.94 186 ARG A O 1
ATOM 1495 N N . HIS A 1 187 ? 15.735 -1.163 -26.110 1.00 94.38 187 HIS A N 1
ATOM 1496 C CA . HIS A 1 187 ? 16.582 -0.928 -24.944 1.00 94.38 187 HIS A CA 1
ATOM 1497 C C . HIS A 1 187 ? 17.731 -1.931 -24.957 1.00 94.38 187 HIS A C 1
ATOM 1499 O O . HIS A 1 187 ? 17.525 -3.144 -24.889 1.00 94.38 187 HIS A O 1
ATOM 1505 N N . ALA A 1 188 ? 18.955 -1.421 -25.069 1.00 92.06 188 ALA A N 1
ATOM 1506 C CA . ALA A 1 188 ? 20.137 -2.260 -25.204 1.00 92.06 188 ALA A CA 1
ATOM 1507 C C . ALA A 1 188 ? 20.500 -2.903 -23.860 1.00 92.06 188 ALA A C 1
ATOM 1509 O O . ALA A 1 188 ? 20.710 -2.190 -22.879 1.00 92.06 188 ALA A O 1
ATOM 1510 N N . GLU A 1 189 ? 20.601 -4.233 -23.826 1.00 94.44 189 GLU A N 1
ATOM 1511 C CA . GLU A 1 189 ? 21.169 -4.974 -22.694 1.00 94.44 189 GLU A CA 1
ATOM 1512 C C . GLU A 1 189 ? 22.687 -4.764 -22.659 1.00 94.44 189 GLU A C 1
ATOM 1514 O O . GLU A 1 189 ? 23.363 -4.856 -23.688 1.00 94.44 189 GLU A O 1
ATOM 1519 N N . ILE A 1 190 ? 23.225 -4.480 -21.477 1.00 93.31 190 ILE A N 1
ATOM 1520 C CA . ILE A 1 190 ? 24.659 -4.287 -21.255 1.00 93.31 190 ILE A CA 1
ATOM 1521 C C . ILE A 1 190 ? 25.153 -5.233 -20.152 1.00 93.31 190 ILE A C 1
ATOM 1523 O O . ILE A 1 190 ? 24.373 -5.624 -19.278 1.00 93.31 190 ILE A O 1
ATOM 1527 N N . PRO A 1 191 ? 26.447 -5.603 -20.145 1.00 91.62 191 PRO A N 1
ATOM 1528 C CA . PRO A 1 191 ? 27.021 -6.306 -19.006 1.00 91.62 191 PRO A CA 1
ATOM 1529 C C . PRO A 1 191 ? 26.924 -5.451 -17.737 1.00 91.62 191 PRO A C 1
ATOM 1531 O O . PRO A 1 191 ? 26.968 -4.220 -17.794 1.00 91.62 191 PRO A O 1
ATOM 1534 N N . ALA A 1 192 ? 26.826 -6.115 -16.583 1.00 89.88 192 ALA A N 1
ATOM 1535 C CA . ALA A 1 192 ? 26.792 -5.432 -15.297 1.00 89.88 192 ALA A CA 1
ATOM 1536 C C . ALA A 1 192 ? 28.042 -4.545 -15.119 1.00 89.88 192 ALA A C 1
ATOM 1538 O O . ALA A 1 192 ? 29.163 -5.032 -15.303 1.00 89.88 192 ALA A O 1
ATOM 1539 N N . PRO A 1 193 ? 27.882 -3.257 -14.767 1.00 89.25 193 PRO A N 1
ATOM 1540 C CA . PRO A 1 193 ? 29.017 -2.381 -14.531 1.00 89.25 193 PRO A CA 1
ATOM 1541 C C . PRO A 1 193 ? 29.756 -2.805 -13.258 1.00 89.25 193 PRO A C 1
ATOM 1543 O O . PRO A 1 193 ? 29.137 -3.163 -12.257 1.00 89.25 193 PRO A O 1
ATOM 1546 N N . THR A 1 194 ? 31.086 -2.699 -13.272 1.00 86.38 194 THR A N 1
ATOM 1547 C CA . THR A 1 194 ? 31.948 -3.049 -12.129 1.00 86.38 194 THR A CA 1
ATOM 1548 C C . THR A 1 194 ? 31.580 -2.270 -10.863 1.00 86.38 194 THR A C 1
ATOM 1550 O O . THR A 1 194 ? 31.628 -2.814 -9.763 1.00 86.38 194 THR A O 1
ATOM 1553 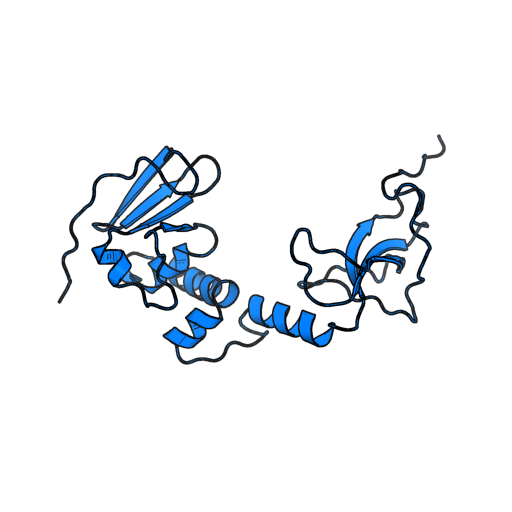N N . ASN A 1 195 ? 31.192 -0.999 -11.017 1.00 87.31 195 ASN A N 1
ATOM 1554 C CA . ASN A 1 195 ? 30.648 -0.174 -9.945 1.00 87.31 195 ASN A CA 1
ATOM 1555 C C . ASN A 1 195 ? 29.466 0.671 -10.464 1.00 87.31 195 ASN A C 1
ATOM 1557 O O . ASN A 1 195 ? 29.677 1.734 -11.052 1.00 87.31 195 ASN A O 1
ATOM 1561 N N . PRO A 1 196 ? 28.212 0.246 -10.222 1.00 85.31 196 PRO A N 1
ATOM 1562 C CA . PRO A 1 196 ? 27.024 0.982 -10.661 1.00 85.31 196 PRO A CA 1
ATOM 1563 C C . PRO A 1 196 ? 26.897 2.395 -10.065 1.00 85.31 196 PRO A C 1
ATOM 1565 O O . PRO A 1 196 ? 26.170 3.224 -10.610 1.00 85.31 196 PRO A O 1
ATOM 1568 N N . HIS A 1 197 ? 27.581 2.671 -8.949 1.00 87.75 197 HIS A N 1
ATOM 1569 C CA . HIS A 1 197 ? 27.522 3.941 -8.221 1.00 87.75 197 HIS A CA 1
ATOM 1570 C C . HIS A 1 197 ? 28.711 4.869 -8.508 1.00 87.75 197 HIS A C 1
ATOM 1572 O O . HIS A 1 197 ? 28.803 5.950 -7.920 1.00 87.75 197 HIS A O 1
ATOM 1578 N N . GLU A 1 198 ? 29.629 4.468 -9.390 1.00 89.75 198 GLU A N 1
ATOM 1579 C CA . GLU A 1 198 ? 30.744 5.317 -9.791 1.00 89.75 198 GLU A CA 1
ATOM 1580 C C . GLU A 1 198 ? 30.234 6.531 -10.575 1.00 89.75 198 GLU A C 1
ATOM 1582 O O . GLU A 1 198 ? 29.584 6.401 -11.614 1.00 89.75 198 GLU A O 1
ATOM 1587 N N . ARG A 1 199 ? 30.533 7.734 -10.077 1.00 88.75 199 ARG A N 1
ATOM 1588 C CA . ARG A 1 199 ? 30.149 8.985 -10.737 1.00 88.75 199 ARG A CA 1
ATOM 1589 C C . ARG A 1 199 ? 31.120 9.318 -11.860 1.00 88.75 199 ARG A C 1
ATOM 1591 O O . ARG A 1 199 ? 32.330 9.167 -11.712 1.00 88.75 199 ARG A O 1
ATOM 1598 N N . ARG A 1 200 ? 30.590 9.865 -12.954 1.00 85.50 200 ARG A N 1
ATOM 1599 C CA . ARG A 1 200 ? 31.405 10.441 -14.024 1.00 85.50 200 ARG A CA 1
ATOM 1600 C C . ARG A 1 200 ? 32.234 11.593 -13.456 1.00 85.50 200 ARG A C 1
ATOM 1602 O O . ARG A 1 200 ? 31.686 12.536 -12.882 1.00 85.50 200 ARG A O 1
ATOM 1609 N N . GLN A 1 201 ? 33.551 11.524 -13.628 1.00 79.31 201 GLN A N 1
ATOM 1610 C CA . GLN A 1 201 ? 34.438 12.634 -13.293 1.00 79.31 201 GLN A CA 1
ATOM 1611 C C . GLN A 1 201 ? 34.147 13.791 -14.255 1.00 79.31 201 GLN A C 1
ATOM 1613 O O . GLN A 1 201 ? 34.149 13.607 -15.472 1.00 79.31 201 GLN A O 1
ATOM 1618 N N . ARG A 1 202 ? 33.846 14.980 -13.723 1.00 67.62 202 ARG A N 1
ATOM 1619 C CA . ARG A 1 202 ? 33.723 16.183 -14.554 1.00 67.62 202 ARG A CA 1
ATOM 1620 C C . ARG A 1 202 ? 35.128 16.614 -14.960 1.00 67.62 202 ARG A C 1
ATOM 1622 O O . ARG A 1 202 ? 35.989 16.737 -14.091 1.00 67.62 202 ARG A O 1
ATOM 1629 N N . ALA A 1 203 ? 35.352 16.829 -16.255 1.00 61.00 203 ALA A N 1
ATOM 1630 C CA . ALA A 1 203 ? 36.529 17.563 -16.700 1.00 61.00 203 ALA A CA 1
ATOM 1631 C C . ALA A 1 203 ? 36.486 18.957 -16.051 1.00 61.00 203 ALA A C 1
ATOM 1633 O O . ALA A 1 203 ? 35.426 19.590 -16.046 1.00 61.00 203 ALA A O 1
ATOM 1634 N N . ALA A 1 204 ? 37.596 19.346 -15.420 1.00 47.00 204 ALA A N 1
ATOM 1635 C CA . ALA A 1 204 ? 37.775 20.652 -14.792 1.00 47.00 204 ALA A CA 1
ATOM 1636 C C . ALA A 1 204 ? 37.783 21.780 -15.831 1.00 47.00 204 ALA A C 1
ATOM 1638 O O . ALA A 1 204 ? 38.260 21.527 -16.962 1.00 47.00 204 ALA A O 1
#

InterPro domains:
  IPR054276 Domain of unknown function DUF7007 [PF22653] (10-123)

Secondary structure (DSSP, 8-state):
----PPP-PPP-EETTEE-SEEEEEETTEEEEE-SS-EEEEE-HHHHTTS-TTT--TTSEEETTTTHHHHHHH-GGGS-HHHHHHHHHHHHHH-HHHHHHHHT----TTT-HHHHHHHHHHHTTTSEEEEEEE-TTBTTS-TTEEEEEEEESSPPPTT----EEEEEEETTT----SS--B--TTTSEEEPPPS-TTPBPPPP-

Sequence (204 aa):
MSQDFEPTPRPTHSPWGGVQSAKEYAPGIWSVCTPSHGGFSLSPERNAKVADCWRSDTGWYEEDCEWAIVCATWPEFFTEVWRLQADVTLRNWHPDGYEATHGVTLTAANSHAVAEREFWERHIEDFVVRSAWGDHMAWVPEGFVGVIAGIGRRPVCGSPREERYFLVPASEYRLGSHGFVIDRARHAEIPAPTNPHERRQRAA

pLDDT: mean 91.39, std 8.83, range [38.53, 98.19]

Radius of gyration: 23.37 Å; chains: 1; bounding box: 68×34×60 Å

Foldseek 3Di:
DPPDAAADPFDQADPVGGFPDWDPLDRQWIWTDDPPFTFIAGDPVLLVQQDPLLRDPRRTATDQARNLSVCVSCVVSDDPVSVVVSLLSCCAPVVVSNCVVPVDHDDVVRYVNNVLVVVQVVQQAFWWFDDWDACQAPPAPHQWIKTKTFHGGDDDPPDDTPIWIWIHGPVPDDADPNTDTDDPVHIDTDPDDPDRPHGDDDDD

Organism: NCBI:txid218672